Protein AF-0000000084723619 (afdb_homodimer)

Organism: Cystobacter fuscus (strain ATCC 25194 / DSM 2262 / NBRC 100088 / M29) (NCBI:txid1242864)

Foldseek 3Di:
DPPPPPPPPPPPPPPPVCPPPPPPPPPPPPPPDDDDDDPVVVVVLVCCQAPVAPVFKDWDDKFKALDQDCDDPRHLHRPGGADPVFEAAFRKIKTKTKIQDHAPHKDFQKWKWKDDPPDIDIDHTDIWHSPDRMTMDIDIDTRHDFDWMKMFMDRVPDTDDIDIGGYD/DPPPPPPPPPPPPPPPVCPPPPPPPPPPPPPPDDDDDDPVVVVVLVCCQAPVAPVFKDWDDKFKALDQDCDDPRHLHRPGGADPVFEAAFRKIKTKTKIQDHAPHKDFQKWKWKDDPPDIDIDHTDIWHSPDRMTMDIDIDTRHDFDWMKMFMDRVPDTNDIDIGGYD

Structure (mmCIF, N/CA/C/O backbone):
data_AF-0000000084723619-model_v1
#
loop_
_entity.id
_entity.type
_entity.pdbx_description
1 polymer Lipoprotein
#
loop_
_atom_site.group_PDB
_atom_site.id
_atom_site.type_symbol
_atom_site.label_atom_id
_atom_site.label_alt_id
_atom_site.label_comp_id
_atom_site.label_asym_id
_atom_site.label_entity_id
_atom_site.label_seq_id
_atom_site.pdbx_PDB_ins_code
_atom_site.Cartn_x
_atom_site.Cartn_y
_atom_site.Cartn_z
_atom_site.occupancy
_atom_site.B_iso_or_equiv
_atom_site.auth_seq_id
_atom_site.auth_comp_id
_atom_site.auth_asym_id
_atom_site.auth_atom_id
_atom_site.pdbx_PDB_model_num
ATOM 1 N N . MET A 1 1 ? 60.406 8.734 58.938 1 23.66 1 MET A N 1
ATOM 2 C CA . MET A 1 1 ? 60.188 7.992 57.719 1 23.66 1 MET A CA 1
ATOM 3 C C . MET A 1 1 ? 58.875 7.207 57.781 1 23.66 1 MET A C 1
ATOM 5 O O . MET A 1 1 ? 58.844 6.098 58.312 1 23.66 1 MET A O 1
ATOM 9 N N . ALA A 1 2 ? 57.906 7.938 58.219 1 31.73 2 ALA A N 1
ATOM 10 C CA . ALA A 1 2 ? 56.5 7.68 58.594 1 31.73 2 ALA A CA 1
ATOM 11 C C . ALA A 1 2 ? 55.781 6.91 57.469 1 31.73 2 ALA A C 1
ATOM 13 O O . ALA A 1 2 ? 55.75 7.348 56.312 1 31.73 2 ALA A O 1
ATOM 14 N N . GLY A 1 3 ? 55.969 5.551 57.594 1 24.73 3 GLY A N 1
ATOM 15 C CA . GLY A 1 3 ? 55.562 4.469 56.688 1 24.73 3 GLY A CA 1
ATOM 16 C C . GLY A 1 3 ? 54.094 4.508 56.344 1 24.73 3 GLY A C 1
ATOM 17 O O . GLY A 1 3 ? 53.219 4.539 57.219 1 24.73 3 GLY A O 1
ATOM 18 N N . THR A 1 4 ? 53.812 5.312 55.406 1 30.66 4 THR A N 1
ATOM 19 C CA . THR A 1 4 ? 52.5 5.555 54.844 1 30.66 4 THR A CA 1
ATOM 20 C C . THR A 1 4 ? 51.812 4.234 54.5 1 30.66 4 THR A C 1
ATOM 22 O O . THR A 1 4 ? 52.312 3.443 53.719 1 30.66 4 THR A O 1
ATOM 25 N N . LEU A 1 5 ? 51.406 3.637 55.594 1 27.59 5 LEU A N 1
ATOM 26 C CA . LEU A 1 5 ? 50.594 2.418 55.594 1 27.59 5 LEU A CA 1
ATOM 27 C C . LEU A 1 5 ? 49.5 2.477 54.531 1 27.59 5 LEU A C 1
ATOM 29 O O . LEU A 1 5 ? 48.656 3.375 54.531 1 27.59 5 LEU A O 1
ATOM 33 N N . LYS A 1 6 ? 49.938 2.012 53.312 1 28.09 6 LYS A N 1
ATOM 34 C CA . LYS A 1 6 ? 49.094 1.763 52.156 1 28.09 6 LYS A CA 1
ATOM 35 C C . LYS A 1 6 ? 47.875 0.906 52.531 1 28.09 6 LYS A C 1
ATOM 37 O O . LYS A 1 6 ? 48.031 -0.278 52.844 1 28.09 6 LYS A O 1
ATOM 42 N N . LYS A 1 7 ? 47.094 1.359 53.562 1 26.66 7 LYS A N 1
ATOM 43 C CA . LYS A 1 7 ? 45.844 0.646 53.844 1 26.66 7 LYS A CA 1
ATOM 44 C C . LYS A 1 7 ? 45.188 0.161 52.562 1 26.66 7 LYS A C 1
ATOM 46 O O . LYS A 1 7 ? 44.844 0.964 51.688 1 26.66 7 LYS A O 1
ATOM 51 N N . LEU A 1 8 ? 45.594 -1.01 52.156 1 24.73 8 LEU A N 1
ATOM 52 C CA . LEU A 1 8 ? 45 -1.796 51.094 1 24.73 8 LEU A CA 1
ATOM 53 C C . LEU A 1 8 ? 43.469 -1.913 51.312 1 24.73 8 LEU A C 1
ATOM 55 O O . LEU A 1 8 ? 43.031 -2.457 52.312 1 24.73 8 LEU A O 1
ATOM 59 N N . ALA A 1 9 ? 42.781 -0.832 51.125 1 26.91 9 ALA A N 1
ATOM 60 C CA . ALA A 1 9 ? 41.312 -0.858 51.188 1 26.91 9 ALA A CA 1
ATOM 61 C C . ALA A 1 9 ? 40.781 -2.078 50.438 1 26.91 9 ALA A C 1
ATOM 63 O O . ALA A 1 9 ? 41 -2.242 49.25 1 26.91 9 ALA A O 1
ATOM 64 N N . MET A 1 10 ? 40.938 -3.197 51.094 1 25.14 10 MET A N 1
ATOM 65 C CA . MET A 1 10 ? 40.25 -4.402 50.625 1 25.14 10 MET A CA 1
ATOM 66 C C . MET A 1 10 ? 38.812 -4.09 50.25 1 25.14 10 MET A C 1
ATOM 68 O O . MET A 1 10 ? 38.031 -3.615 51.062 1 25.14 10 MET A O 1
ATOM 72 N N . CYS A 1 11 ? 38.594 -3.42 49.125 1 31.03 11 CYS A N 1
ATOM 73 C CA . CYS A 1 11 ? 37.281 -3.24 48.5 1 31.03 11 CYS A CA 1
ATOM 74 C C . CYS A 1 11 ? 36.5 -4.547 48.5 1 31.03 11 CYS A C 1
ATOM 76 O O . CYS A 1 11 ? 36.906 -5.516 47.844 1 31.03 11 CYS A O 1
ATOM 78 N N . ALA A 1 12 ? 36.031 -4.973 49.625 1 25.45 12 ALA A N 1
ATOM 79 C CA . ALA A 1 12 ? 35.125 -6.109 49.688 1 25.45 12 ALA A CA 1
ATOM 80 C C . ALA A 1 12 ? 34.062 -6.016 48.562 1 25.45 12 ALA A C 1
ATOM 82 O O . ALA A 1 12 ? 33.25 -5.078 48.562 1 25.45 12 ALA A O 1
ATOM 83 N N . LEU A 1 13 ? 34.438 -6.301 47.344 1 26.59 13 LEU A N 1
ATOM 84 C CA . LEU A 1 13 ? 33.438 -6.57 46.281 1 26.59 13 LEU A CA 1
ATOM 85 C C . LEU A 1 13 ? 32.406 -7.586 46.75 1 26.59 13 LEU A C 1
ATOM 87 O O . LEU A 1 13 ? 32.75 -8.742 47.031 1 26.59 13 LEU A O 1
ATOM 91 N N . MET A 1 14 ? 31.594 -7.324 47.812 1 31 14 MET A N 1
ATOM 92 C CA . MET A 1 14 ? 30.484 -8.227 48.062 1 31 14 MET A CA 1
ATOM 93 C C . MET A 1 14 ? 29.859 -8.719 46.75 1 31 14 MET A C 1
ATOM 95 O O . MET A 1 14 ? 29.469 -7.922 45.906 1 31 14 MET A O 1
ATOM 99 N N . ALA A 1 15 ? 30.125 -9.852 46.219 1 29.16 15 ALA A N 1
ATOM 100 C CA . ALA A 1 15 ? 29.578 -10.75 45.219 1 29.16 15 ALA A CA 1
ATOM 101 C C . ALA A 1 15 ? 28.094 -11.008 45.469 1 29.16 15 ALA A C 1
ATOM 103 O O . ALA A 1 15 ? 27.734 -11.797 46.344 1 29.16 15 ALA A O 1
ATOM 104 N N . TRP A 1 16 ? 27.188 -10.156 45.812 1 29.7 16 TRP A N 1
ATOM 105 C CA . TRP A 1 16 ? 25.781 -10.516 45.906 1 29.7 16 TRP A CA 1
ATOM 106 C C . TRP A 1 16 ? 25.359 -11.375 44.719 1 29.7 16 TRP A C 1
ATOM 108 O O . TRP A 1 16 ? 25.641 -11.023 43.562 1 29.7 16 TRP A O 1
ATOM 118 N N . GLY A 1 17 ? 25.234 -12.727 44.781 1 31.77 17 GLY A N 1
ATOM 119 C CA . GLY A 1 17 ? 24.844 -13.812 43.906 1 31.77 17 GLY A CA 1
ATOM 120 C C . GLY A 1 17 ? 23.531 -13.555 43.188 1 31.77 17 GLY A C 1
ATOM 121 O O . GLY A 1 17 ? 22.453 -13.758 43.75 1 31.77 17 GLY A O 1
ATOM 122 N N . GLY A 1 18 ? 23 -12.531 42.625 1 30.06 18 GLY A N 1
ATOM 123 C CA . GLY A 1 18 ? 21.781 -11.898 42.156 1 30.06 18 GLY A CA 1
ATOM 124 C C . GLY A 1 18 ? 21.062 -12.727 41.094 1 30.06 18 GLY A C 1
ATOM 125 O O . GLY A 1 18 ? 21.547 -12.891 39.969 1 30.06 18 GLY A O 1
ATOM 126 N N . GLY A 1 19 ? 20.438 -13.922 41.375 1 30.98 19 GLY A N 1
ATOM 127 C CA . GLY A 1 19 ? 19.453 -14.703 40.656 1 30.98 19 GLY A CA 1
ATOM 128 C C . GLY A 1 19 ? 18.375 -13.852 40.031 1 30.98 19 GLY A C 1
ATOM 129 O O . GLY A 1 19 ? 17.391 -13.477 40.688 1 30.98 19 GLY A O 1
ATOM 130 N N . ALA A 1 20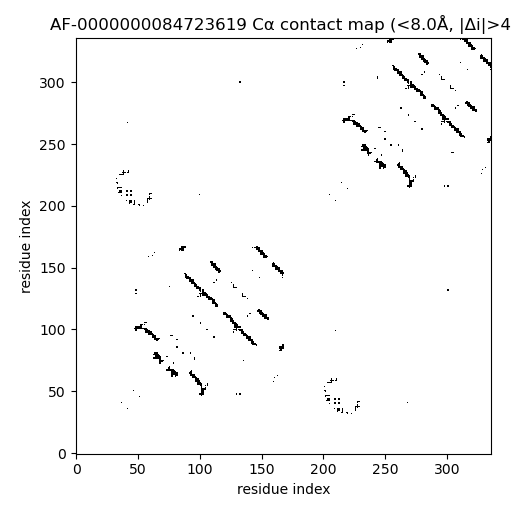 ? 18.562 -12.875 39.375 1 29.47 20 ALA A N 1
ATOM 131 C CA . ALA A 1 20 ? 17.688 -11.945 38.656 1 29.47 20 ALA A CA 1
ATOM 132 C C . ALA A 1 20 ? 16.547 -12.688 37.969 1 29.47 20 ALA A C 1
ATOM 134 O O . ALA A 1 20 ? 16.766 -13.641 37.219 1 29.47 20 ALA A O 1
ATOM 135 N N . MET A 1 21 ? 15.492 -12.82 38.688 1 28.02 21 MET A N 1
ATOM 136 C CA . MET A 1 21 ? 14.203 -13.305 38.219 1 28.02 21 MET A CA 1
ATOM 137 C C . MET A 1 21 ? 13.953 -12.898 36.781 1 28.02 21 MET A C 1
ATOM 139 O O . MET A 1 21 ? 14.219 -11.75 36.406 1 28.02 21 MET A O 1
ATOM 143 N N . ALA A 1 22 ? 14.148 -13.781 35.875 1 31.98 22 ALA A N 1
ATOM 144 C CA . ALA A 1 22 ? 13.57 -13.766 34.531 1 31.98 22 ALA A CA 1
ATOM 145 C C . ALA A 1 22 ? 12.242 -13.016 34.531 1 31.98 22 ALA A C 1
ATOM 147 O O . ALA A 1 22 ? 11.219 -13.539 34.969 1 31.98 22 ALA A O 1
ATOM 148 N N . GLN A 1 23 ? 12.141 -11.898 35.156 1 31.67 23 GLN A N 1
ATOM 149 C CA . GLN A 1 23 ? 10.844 -11.234 35.062 1 31.67 23 GLN A CA 1
ATOM 150 C C . GLN A 1 23 ? 10.219 -11.438 33.688 1 31.67 23 GLN A C 1
ATOM 152 O O . GLN A 1 23 ? 10.875 -11.227 32.656 1 31.67 23 GLN A O 1
ATOM 157 N N . ASP A 1 24 ? 9.312 -12.328 33.656 1 31.41 24 ASP A N 1
ATOM 158 C CA . ASP A 1 24 ? 8.367 -12.531 32.562 1 31.41 24 ASP A CA 1
ATOM 159 C C . ASP A 1 24 ? 7.957 -11.203 31.938 1 31.41 24 ASP A C 1
ATOM 161 O O . ASP A 1 24 ? 7.191 -10.438 32.531 1 31.41 24 ASP A O 1
ATOM 165 N N . ALA A 1 25 ? 8.898 -10.422 31.578 1 34.88 25 ALA A N 1
ATOM 166 C CA . ALA A 1 25 ? 8.438 -9.266 30.797 1 34.88 25 ALA A CA 1
ATOM 167 C C . ALA A 1 25 ? 7.09 -9.555 30.141 1 34.88 25 ALA A C 1
ATOM 169 O O . ALA A 1 25 ? 6.918 -10.586 29.5 1 34.88 25 ALA A O 1
ATOM 170 N N . ALA A 1 26 ? 6.008 -9.234 30.781 1 35.44 26 ALA A N 1
ATOM 171 C CA . ALA A 1 26 ? 4.672 -9.367 30.203 1 35.44 26 ALA A CA 1
ATOM 172 C C . ALA A 1 26 ? 4.703 -9.18 28.688 1 35.44 26 ALA A C 1
ATOM 174 O O . ALA A 1 26 ? 5.359 -8.266 28.188 1 35.44 26 ALA A O 1
ATOM 175 N N . PRO A 1 27 ? 4.613 -10.195 27.906 1 38.62 27 PRO A N 1
ATOM 176 C CA . PRO A 1 27 ? 4.59 -9.984 26.453 1 38.62 27 PRO A CA 1
ATOM 177 C C . PRO A 1 27 ? 3.896 -8.68 26.062 1 38.62 27 PRO A C 1
ATOM 179 O O . PRO A 1 27 ? 2.977 -8.234 26.75 1 38.62 27 PRO A O 1
ATOM 182 N N . ALA A 1 28 ? 4.621 -7.625 25.625 1 42.09 28 ALA A N 1
ATOM 183 C CA . ALA A 1 28 ? 3.955 -6.418 25.141 1 42.09 28 ALA A CA 1
ATOM 184 C C . ALA A 1 28 ? 2.504 -6.707 24.766 1 42.09 28 ALA A C 1
ATOM 186 O O . ALA A 1 28 ? 2.174 -7.816 24.344 1 42.09 28 ALA A O 1
ATOM 187 N N . PRO A 1 29 ? 1.507 -6.129 25.5 1 45.34 29 PRO A N 1
ATOM 188 C CA . PRO A 1 29 ? 0.106 -6.395 25.172 1 45.34 29 PRO A CA 1
ATOM 189 C C . PRO A 1 29 ? -0.101 -6.711 23.688 1 45.34 29 PRO A C 1
ATOM 191 O O . PRO A 1 29 ? 0.558 -6.121 22.828 1 45.34 29 PRO A O 1
ATOM 194 N N . ALA A 1 30 ? -0.427 -7.875 23.406 1 48.94 30 ALA A N 1
ATOM 195 C CA . ALA A 1 30 ? -0.69 -8.391 22.062 1 48.94 30 ALA A CA 1
ATOM 196 C C . ALA A 1 30 ? -1.48 -7.379 21.234 1 48.94 30 ALA A C 1
ATOM 198 O O . ALA A 1 30 ? -2.547 -6.922 21.656 1 48.94 30 ALA A O 1
ATOM 199 N N . ALA A 1 31 ? -0.777 -6.32 20.469 1 61.16 31 ALA A N 1
ATOM 200 C CA . ALA A 1 31 ? -1.452 -5.34 19.625 1 61.16 31 ALA A CA 1
ATOM 201 C C . ALA A 1 31 ? -2.713 -5.926 19 1 61.16 31 ALA A C 1
ATOM 203 O O . ALA A 1 31 ? -2.783 -7.129 18.734 1 61.16 31 ALA A O 1
ATOM 204 N N . GLU A 1 32 ? -3.92 -5.297 19.25 1 77.81 32 GLU A N 1
ATOM 205 C CA . GLU A 1 32 ? -5.188 -5.695 18.641 1 77.81 32 GLU A CA 1
ATOM 206 C C . GLU A 1 32 ? -5 -6.094 17.188 1 77.81 32 GLU A C 1
ATOM 208 O O . GLU A 1 32 ? -4.242 -5.453 16.453 1 77.81 32 GLU A O 1
ATOM 213 N N . PRO A 1 33 ? -5.562 -7.266 16.891 1 89.5 33 PRO A N 1
ATOM 214 C CA . PRO A 1 33 ? -5.41 -7.699 15.5 1 89.5 33 PRO A CA 1
ATOM 215 C C . PRO A 1 33 ? -5.859 -6.637 14.492 1 89.5 33 PRO A C 1
ATOM 217 O O . PRO A 1 33 ? -6.828 -5.918 14.742 1 89.5 33 PRO A O 1
ATOM 220 N N . VAL A 1 34 ? -5.059 -6.383 13.531 1 94.75 34 VAL A N 1
ATOM 221 C CA . VAL A 1 34 ? -5.34 -5.453 12.445 1 94.75 34 VAL A CA 1
ATOM 222 C C . VAL A 1 34 ? -6.184 -6.145 11.375 1 94.75 34 VAL A C 1
ATOM 224 O O . VAL A 1 34 ? -5.879 -7.266 10.961 1 94.75 34 VAL A O 1
ATOM 227 N N . LYS A 1 35 ? -7.27 -5.52 11.047 1 95.06 35 LYS A N 1
ATOM 228 C CA . LYS A 1 35 ? -8.102 -6.094 9.992 1 95.06 35 LYS A CA 1
ATOM 229 C C . LYS A 1 35 ? -7.332 -6.18 8.672 1 95.06 35 LYS A C 1
ATOM 231 O O . LYS A 1 35 ? -6.766 -5.188 8.211 1 95.06 35 LYS A O 1
ATOM 236 N N . ALA A 1 36 ? -7.387 -7.344 8.086 1 96.31 36 ALA A N 1
ATOM 237 C CA . ALA A 1 36 ? -6.688 -7.52 6.816 1 96.31 36 ALA A CA 1
ATOM 238 C C . ALA A 1 36 ? -7.434 -6.824 5.68 1 96.31 36 ALA A C 1
ATOM 240 O O . ALA A 1 36 ? -8.656 -6.957 5.559 1 96.31 36 ALA A O 1
ATOM 241 N N . PRO A 1 37 ? -6.758 -6.113 4.863 1 97.56 37 PRO A N 1
ATOM 242 C CA . PRO A 1 37 ? -7.406 -5.551 3.676 1 97.56 37 PRO A CA 1
ATOM 243 C C . PRO A 1 37 ? -7.82 -6.617 2.664 1 97.56 37 PRO A C 1
ATOM 245 O O . PRO A 1 37 ? -7.312 -7.742 2.709 1 97.56 37 PRO A O 1
ATOM 248 N N . SER A 1 38 ? -8.766 -6.266 1.87 1 97.31 38 SER A N 1
ATOM 249 C CA . SER A 1 38 ? -9.094 -7.176 0.779 1 97.31 38 SER A CA 1
ATOM 250 C C . SER A 1 38 ? -7.984 -7.215 -0.264 1 97.31 38 SER A C 1
ATOM 252 O O . SER A 1 38 ? -7.246 -6.242 -0.432 1 97.31 38 SER A O 1
ATOM 254 N N . ALA A 1 39 ? -7.906 -8.297 -0.941 1 97.56 39 ALA A N 1
ATOM 255 C CA . ALA A 1 39 ? -6.938 -8.43 -2.025 1 97.56 39 ALA A CA 1
ATOM 256 C C . ALA A 1 39 ? -7.125 -7.328 -3.064 1 97.56 39 ALA A C 1
ATOM 258 O O . ALA A 1 39 ? -6.148 -6.762 -3.562 1 97.56 39 ALA A O 1
ATOM 259 N N . ASP A 1 40 ? -8.352 -6.992 -3.324 1 97.25 40 ASP A N 1
ATOM 260 C CA . ASP A 1 40 ? -8.664 -5.973 -4.32 1 97.25 40 ASP A CA 1
ATOM 261 C C . ASP A 1 40 ? -8.172 -4.598 -3.867 1 97.25 40 ASP A C 1
ATOM 263 O O . ASP A 1 40 ? -7.625 -3.834 -4.664 1 97.25 40 ASP A O 1
ATOM 267 N N . ALA A 1 41 ? -8.352 -4.27 -2.629 1 97.56 41 ALA A N 1
ATOM 268 C CA . ALA A 1 41 ? -7.914 -2.98 -2.098 1 97.56 41 ALA A CA 1
ATOM 269 C C . ALA A 1 41 ? -6.398 -2.832 -2.199 1 97.56 41 ALA A C 1
ATOM 271 O O . ALA A 1 41 ? -5.895 -1.772 -2.582 1 97.56 41 ALA A O 1
ATOM 272 N N . VAL A 1 42 ? -5.746 -3.912 -1.879 1 98.12 42 VAL A N 1
ATOM 273 C CA . VAL A 1 42 ? -4.293 -3.889 -1.962 1 98.12 42 VAL A CA 1
ATOM 274 C C . VAL A 1 42 ? -3.859 -3.734 -3.418 1 98.12 42 VAL A C 1
ATOM 276 O O . VAL A 1 42 ? -3.008 -2.9 -3.734 1 98.12 42 VAL A O 1
ATOM 279 N N . ARG A 1 43 ? -4.48 -4.473 -4.262 1 97.25 43 ARG A N 1
ATOM 280 C CA . ARG A 1 43 ? -4.145 -4.43 -5.68 1 97.25 43 ARG A CA 1
ATOM 281 C C . ARG A 1 43 ? -4.375 -3.039 -6.258 1 97.25 43 ARG A C 1
ATOM 283 O O . ARG A 1 43 ? -3.539 -2.521 -7 1 97.25 43 ARG A O 1
ATOM 290 N N . ASP A 1 44 ? -5.445 -2.461 -5.895 1 97 44 ASP A N 1
ATOM 291 C CA . ASP A 1 44 ? -5.762 -1.127 -6.395 1 97 44 ASP A CA 1
ATOM 292 C C . ASP A 1 44 ? -4.754 -0.098 -5.887 1 97 44 ASP A C 1
ATOM 294 O O . ASP A 1 44 ? -4.367 0.816 -6.617 1 97 44 ASP A O 1
ATOM 298 N N . THR A 1 45 ? -4.395 -0.249 -4.676 1 97.75 45 THR A N 1
ATOM 299 C CA . THR A 1 45 ? -3.391 0.635 -4.09 1 97.75 45 THR A CA 1
ATOM 300 C C . THR A 1 45 ? -2.062 0.505 -4.828 1 97.75 45 THR A C 1
ATOM 302 O O . THR A 1 45 ? -1.459 1.509 -5.215 1 97.75 45 THR A O 1
ATOM 305 N N . TRP A 1 46 ? -1.696 -0.751 -5.051 1 96.75 46 TRP A N 1
ATOM 306 C CA . TRP A 1 46 ? -0.451 -0.997 -5.77 1 96.75 46 TRP A CA 1
ATOM 307 C C . TRP A 1 46 ? -0.529 -0.457 -7.195 1 96.75 46 TRP A C 1
ATOM 309 O O . TRP A 1 46 ? 0.4 0.203 -7.668 1 96.75 46 TRP A O 1
ATOM 319 N N . ASN A 1 47 ? -1.624 -0.76 -7.844 1 96.19 47 ASN A N 1
ATOM 320 C CA . ASN A 1 47 ? -1.801 -0.303 -9.219 1 96.19 47 ASN A CA 1
ATOM 321 C C . ASN A 1 47 ? -1.697 1.216 -9.32 1 96.19 47 ASN A C 1
ATOM 323 O O . ASN A 1 47 ? -1.063 1.737 -10.242 1 96.19 47 ASN A O 1
ATOM 327 N N . TYR A 1 48 ? -2.311 1.87 -8.445 1 97.5 48 TYR A N 1
ATOM 328 C CA . TYR A 1 48 ? -2.242 3.326 -8.5 1 97.5 48 TYR A CA 1
ATOM 329 C C . TYR A 1 48 ? -0.815 3.814 -8.281 1 97.5 48 TYR A C 1
ATOM 331 O O . TYR A 1 48 ? -0.357 4.738 -8.953 1 97.5 48 TYR A O 1
ATOM 339 N N . PHE A 1 49 ? -0.108 3.227 -7.336 1 96.56 49 PHE A N 1
ATOM 340 C CA . PHE A 1 49 ? 1.265 3.631 -7.055 1 96.56 49 PHE A CA 1
ATOM 341 C C . PHE A 1 49 ? 2.15 3.424 -8.273 1 96.56 49 PHE A C 1
ATOM 343 O O . PHE A 1 49 ? 2.939 4.301 -8.633 1 96.56 49 PHE A O 1
ATOM 350 N N . TYR A 1 50 ? 1.969 2.33 -8.906 1 93.69 50 TYR A N 1
ATOM 351 C CA . TYR A 1 50 ? 2.928 1.943 -9.93 1 93.69 50 TYR A CA 1
ATOM 352 C C . TYR A 1 50 ? 2.508 2.477 -11.297 1 93.69 50 TYR A C 1
ATOM 354 O O . TYR A 1 50 ? 3.348 2.686 -12.172 1 93.69 50 TYR A O 1
ATOM 362 N N . LYS A 1 51 ? 1.249 2.758 -11.5 1 94.5 51 LYS A N 1
ATOM 363 C CA . LYS A 1 51 ? 0.802 2.959 -12.875 1 94.5 51 LYS A CA 1
ATOM 364 C C . LYS A 1 51 ? 0.105 4.309 -13.039 1 94.5 51 LYS A C 1
ATOM 366 O O . LYS A 1 51 ? -0.256 4.695 -14.148 1 94.5 51 LYS A O 1
ATOM 371 N N . ALA A 1 52 ? -0.092 5.062 -12.039 1 97.12 52 ALA A N 1
ATOM 372 C CA . ALA A 1 52 ? -0.94 6.25 -12.133 1 97.12 52 ALA A CA 1
ATOM 373 C C . ALA A 1 52 ? -0.098 7.52 -12.203 1 97.12 52 ALA A C 1
ATOM 375 O O . ALA A 1 52 ? -0.496 8.562 -11.68 1 97.12 52 ALA A O 1
ATOM 376 N N . GLN A 1 53 ? 1.084 7.414 -12.75 1 95.06 53 GLN A N 1
ATOM 377 C CA . GLN A 1 53 ? 1.923 8.594 -12.898 1 95.06 53 GLN A CA 1
ATOM 378 C C . GLN A 1 53 ? 1.16 9.727 -13.578 1 95.06 53 GLN A C 1
ATOM 380 O O . GLN A 1 53 ? 0.483 9.508 -14.586 1 95.06 53 GLN A O 1
ATOM 385 N N . GLY A 1 54 ? 1.281 10.859 -12.984 1 94.69 54 GLY A N 1
ATOM 386 C CA . GLY A 1 54 ? 0.667 12.031 -13.578 1 94.69 54 GLY A CA 1
ATOM 387 C C . GLY A 1 54 ? -0.758 12.266 -13.109 1 94.69 54 GLY A C 1
ATOM 388 O O . GLY A 1 54 ? -1.355 13.297 -13.414 1 94.69 54 GLY A O 1
ATOM 389 N N . GLN A 1 55 ? -1.34 11.352 -12.32 1 95.88 55 GLN A N 1
ATOM 390 C CA . GLN A 1 55 ? -2.748 11.461 -11.953 1 95.88 55 GLN A CA 1
ATOM 391 C C . GLN A 1 55 ? -2.918 12.164 -10.609 1 95.88 55 GLN A C 1
ATOM 393 O O . GLN A 1 55 ? -4.039 12.461 -10.195 1 95.88 55 GLN A O 1
ATOM 398 N N . GLY A 1 56 ? -1.811 12.398 -9.906 1 95.75 56 GLY A N 1
ATOM 399 C CA . GLY A 1 56 ? -1.876 13.195 -8.695 1 95.75 56 GLY A CA 1
ATOM 400 C C . GLY A 1 56 ? -1.903 12.359 -7.43 1 95.75 56 GLY A C 1
ATOM 401 O O . GLY A 1 56 ? -2.021 11.133 -7.492 1 95.75 56 GLY A O 1
ATOM 402 N N . PRO A 1 57 ? -1.84 13.008 -6.316 1 97.56 57 PRO A N 1
ATOM 403 C CA . PRO A 1 57 ? -1.782 12.305 -5.031 1 97.56 57 PRO A CA 1
ATOM 404 C C . PRO A 1 57 ? -3.166 11.977 -4.477 1 97.56 57 PRO A C 1
ATOM 406 O O . PRO A 1 57 ? -4.156 12.602 -4.867 1 97.56 57 PRO A O 1
ATOM 409 N N . VAL A 1 58 ? -3.191 10.961 -3.717 1 97.94 58 VAL A N 1
ATOM 410 C CA . VAL A 1 58 ? -4.359 10.656 -2.895 1 97.94 58 VAL A CA 1
ATOM 411 C C . VAL A 1 58 ? -4.078 11.039 -1.441 1 97.94 58 VAL A C 1
ATOM 413 O O . VAL A 1 58 ? -3.152 10.508 -0.823 1 97.94 58 VAL A O 1
ATOM 416 N N . LEU A 1 59 ? -4.84 12.008 -0.886 1 98.56 59 LEU A N 1
ATOM 417 C CA . LEU A 1 59 ? -4.738 12.289 0.542 1 98.56 59 LEU A CA 1
ATOM 418 C C . LEU A 1 59 ? -5.32 11.141 1.364 1 98.56 59 LEU A C 1
ATOM 420 O O . LEU A 1 59 ? -6.531 10.906 1.344 1 98.56 59 LEU A O 1
ATOM 424 N N . VAL A 1 60 ? -4.504 10.508 2.08 1 98.5 60 VAL A N 1
ATOM 425 C CA . VAL A 1 60 ? -4.914 9.297 2.781 1 98.5 60 VAL A CA 1
ATOM 426 C C . VAL A 1 60 ? -5.352 9.648 4.203 1 98.5 60 VAL A C 1
ATOM 428 O O . VAL A 1 60 ? -6.348 9.117 4.703 1 98.5 60 VAL A O 1
ATOM 431 N N . GLU A 1 61 ? -4.562 10.492 4.805 1 97.94 61 GLU A N 1
ATOM 432 C CA . GLU A 1 61 ? -4.848 10.93 6.172 1 97.94 61 GLU A CA 1
ATOM 433 C C . GLU A 1 61 ? -4.395 12.367 6.398 1 97.94 61 GLU A C 1
ATOM 435 O O . GLU A 1 61 ? -3.41 12.812 5.805 1 97.94 61 GLU A O 1
ATOM 440 N N . ALA A 1 62 ? -5.141 13.047 7.172 1 98.38 62 ALA A N 1
ATOM 441 C CA . ALA A 1 62 ? -4.77 14.391 7.602 1 98.38 62 ALA A CA 1
ATOM 442 C C . ALA A 1 62 ? -5.172 14.633 9.055 1 98.38 62 ALA A C 1
ATOM 444 O O . ALA A 1 62 ? -6.246 14.211 9.484 1 98.38 62 ALA A O 1
ATOM 445 N N . LYS A 1 63 ? -4.277 15.242 9.766 1 98.12 63 LYS A N 1
ATOM 446 C CA . LYS A 1 63 ? -4.512 15.578 11.172 1 98.12 63 LYS A CA 1
ATOM 447 C C . LYS A 1 63 ? -4.012 16.984 11.492 1 98.12 63 LYS A C 1
ATOM 449 O O . LYS A 1 63 ? -3.092 17.484 10.836 1 98.12 63 LYS A O 1
ATOM 454 N N . LEU A 1 64 ? -4.645 17.578 12.406 1 98.19 64 LEU A N 1
ATOM 455 C CA . LEU A 1 64 ? -4.109 18.797 13.023 1 98.19 64 LEU A CA 1
ATOM 456 C C . LEU A 1 64 ? -3.381 18.469 14.32 1 98.19 64 LEU A C 1
ATOM 458 O O . LEU A 1 64 ? -3.99 17.953 15.266 1 98.19 64 LEU A O 1
ATOM 462 N N . CYS A 1 65 ? -2.076 18.781 14.305 1 98.19 65 CYS A N 1
ATOM 463 C CA . CYS A 1 65 ? -1.242 18.312 15.414 1 98.19 65 CYS A CA 1
ATOM 464 C C . CYS A 1 65 ? -0.58 19.5 16.125 1 98.19 65 CYS A C 1
ATOM 466 O O . CYS A 1 65 ? -0.262 20.5 15.5 1 98.19 65 CYS A O 1
ATOM 468 N N . THR A 1 66 ? -0.395 19.312 17.406 1 96.56 66 THR A N 1
ATOM 469 C CA . THR A 1 66 ? 0.436 20.281 18.125 1 96.56 66 THR A CA 1
ATOM 470 C C . THR A 1 66 ? 1.871 19.766 18.234 1 96.56 66 THR A C 1
ATOM 472 O O . THR A 1 66 ? 2.785 20.531 18.531 1 96.56 66 THR A O 1
ATOM 475 N N . GLU A 1 67 ? 1.975 18.484 17.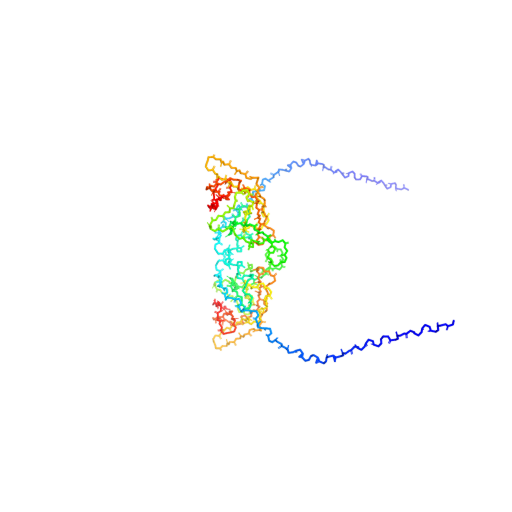953 1 96.25 67 GLU A N 1
ATOM 476 C CA . GLU A 1 67 ? 3.314 17.906 18.016 1 96.25 67 GLU A CA 1
ATOM 477 C C . GLU A 1 67 ? 3.502 16.844 16.953 1 96.25 67 GLU A C 1
ATOM 479 O O . GLU A 1 67 ? 2.605 16.016 16.719 1 96.25 67 GLU A O 1
ATOM 484 N N . VAL A 1 68 ? 4.688 16.875 16.25 1 96.5 68 VAL A N 1
ATOM 485 C CA . VAL A 1 68 ? 5.141 15.852 15.305 1 96.5 68 VAL A CA 1
ATOM 486 C C . VAL A 1 68 ? 6.449 15.242 15.797 1 96.5 68 VAL A C 1
ATOM 488 O O . VAL A 1 68 ? 7.371 15.961 16.188 1 96.5 68 VAL A O 1
ATOM 491 N N . GLY A 1 69 ? 6.418 13.938 15.758 1 96.62 69 GLY A N 1
ATOM 492 C CA . GLY A 1 69 ? 7.59 13.25 16.266 1 96.62 69 GLY A CA 1
ATOM 493 C C . GLY A 1 69 ? 8.859 13.57 15.5 1 96.62 69 GLY A C 1
ATOM 494 O O . GLY A 1 69 ? 8.828 13.68 14.273 1 96.62 69 GLY A O 1
ATOM 495 N N . LYS A 1 70 ? 9.953 13.688 16.25 1 94.12 70 LYS A N 1
ATOM 496 C CA . LYS A 1 70 ? 11.203 14.086 15.617 1 94.12 70 LYS A CA 1
ATOM 497 C C . LYS A 1 70 ? 12.188 12.914 15.555 1 94.12 70 LYS A C 1
ATOM 499 O O . LYS A 1 70 ? 13.172 12.961 14.812 1 94.12 70 LYS A O 1
ATOM 504 N N . GLU A 1 71 ? 11.938 11.977 16.391 1 92.5 71 GLU A N 1
ATOM 505 C CA . GLU A 1 71 ? 12.844 10.836 16.469 1 92.5 71 GLU A CA 1
ATOM 506 C C . GLU A 1 71 ? 12.109 9.57 16.891 1 92.5 71 GLU A C 1
ATOM 508 O O . GLU A 1 71 ? 10.953 9.633 17.312 1 92.5 71 GLU A O 1
ATOM 513 N N . GLY A 1 72 ? 12.805 8.445 16.625 1 89.69 72 GLY A N 1
ATOM 514 C CA . GLY A 1 72 ? 12.273 7.18 17.125 1 89.69 72 GLY A CA 1
ATOM 515 C C . GLY A 1 72 ? 11.141 6.641 16.266 1 89.69 72 GLY A C 1
ATOM 516 O O . GLY A 1 72 ? 11.023 6.988 15.094 1 89.69 72 GLY A O 1
ATOM 517 N N . PRO A 1 73 ? 10.281 5.754 16.812 1 87.25 73 PRO A N 1
ATOM 518 C CA . PRO A 1 73 ? 9.203 5.082 16.078 1 87.25 73 PRO A CA 1
ATOM 519 C C . PRO A 1 73 ? 8.094 6.043 15.648 1 87.25 73 PRO A C 1
ATOM 521 O O . PRO A 1 73 ? 7.328 5.734 14.734 1 87.25 73 PRO A O 1
ATOM 524 N N . SER A 1 74 ? 8.016 7.141 16.297 1 92.12 74 SER A N 1
ATOM 525 C CA . SER A 1 74 ? 6.953 8.094 15.984 1 92.12 74 SER A CA 1
ATOM 526 C C . SER A 1 74 ? 7.457 9.219 15.094 1 92.12 74 SER A C 1
ATOM 528 O O . SER A 1 74 ? 6.762 10.211 14.891 1 92.12 74 SER A O 1
ATOM 530 N N . LYS A 1 75 ? 8.641 9.016 14.562 1 95 75 LYS A N 1
ATOM 531 C CA . LYS A 1 75 ? 9.219 10.062 13.727 1 95 75 LYS A CA 1
ATOM 532 C C . LYS A 1 75 ? 8.289 10.414 12.57 1 95 75 LYS A C 1
ATOM 534 O O . LYS A 1 75 ? 7.758 9.531 11.898 1 95 75 LYS A O 1
ATOM 539 N N . PHE A 1 76 ? 8.016 11.656 12.43 1 95.5 76 PHE A N 1
ATOM 540 C CA . PHE A 1 76 ? 7.25 12.258 11.336 1 95.5 76 PHE A CA 1
ATOM 541 C C . PHE A 1 76 ? 5.766 11.945 11.484 1 95.5 76 PHE A C 1
ATOM 543 O O . PHE A 1 76 ? 4.988 12.172 10.555 1 95.5 76 PHE A O 1
ATOM 550 N N . GLU A 1 77 ? 5.406 11.383 12.664 1 96.62 77 GLU A N 1
ATOM 551 C CA . GLU A 1 77 ? 3.994 11.125 12.922 1 96.62 77 GLU A CA 1
ATOM 552 C C . GLU A 1 77 ? 3.379 12.219 13.789 1 96.62 77 GLU A C 1
ATOM 554 O O . GLU A 1 77 ? 4.078 12.859 14.578 1 96.62 77 GLU A O 1
ATOM 559 N N . CYS A 1 78 ? 2.133 12.414 13.57 1 97.81 78 CYS A N 1
ATOM 560 C CA . CYS A 1 78 ? 1.39 13.25 14.508 1 97.81 78 CYS A CA 1
ATOM 561 C C . CYS A 1 78 ? 1.263 12.578 15.867 1 97.81 78 CYS A C 1
ATOM 563 O O . CYS A 1 78 ? 0.562 11.57 16 1 97.81 78 CYS A O 1
ATOM 565 N N . THR A 1 79 ? 1.871 13.156 16.891 1 96.69 79 THR A N 1
ATOM 566 C CA . THR A 1 79 ? 1.901 12.5 18.203 1 96.69 79 THR A CA 1
ATOM 567 C C . THR A 1 79 ? 0.87 13.109 19.141 1 96.69 79 THR A C 1
ATOM 569 O O . THR A 1 79 ? 0.39 12.445 20.062 1 96.69 79 THR A O 1
ATOM 572 N N . VAL A 1 80 ? 0.574 14.375 18.938 1 96.94 80 VAL A N 1
ATOM 573 C CA . VAL A 1 80 ? -0.464 15.031 19.719 1 96.94 80 VAL A CA 1
ATOM 574 C C . VAL A 1 80 ? -1.396 15.812 18.797 1 96.94 80 VAL A C 1
ATOM 576 O O . VAL A 1 80 ? -0.968 16.75 18.125 1 96.94 80 VAL A O 1
ATOM 579 N N . GLU A 1 81 ? -2.605 15.414 18.812 1 97.81 81 GLU A N 1
ATOM 580 C CA . GLU A 1 81 ? -3.598 16.094 17.969 1 97.81 81 GLU A CA 1
ATOM 581 C C . GLU A 1 81 ? -4.215 17.281 18.703 1 97.81 81 GLU A C 1
ATOM 583 O O . GLU A 1 81 ? -4.277 17.297 19.938 1 97.81 81 GLU A O 1
ATOM 588 N N . VAL A 1 82 ? -4.617 18.266 17.953 1 97.69 82 VAL A N 1
ATOM 589 C CA . VAL A 1 82 ? -5.371 19.391 18.516 1 97.69 82 VAL A CA 1
ATOM 590 C C . VAL A 1 82 ? -6.641 18.875 19.188 1 97.69 82 VAL A C 1
ATOM 592 O O . VAL A 1 82 ? -7.418 18.141 18.594 1 97.69 82 VAL A O 1
ATOM 595 N N . PRO A 1 83 ? -6.793 19.281 20.406 1 96.19 83 PRO A N 1
ATOM 596 C CA . PRO A 1 83 ? -7.988 18.812 21.109 1 96.19 83 PRO A CA 1
ATOM 597 C C . PRO A 1 83 ? -9.273 19.438 20.578 1 96.19 83 PRO A C 1
ATOM 599 O O . PRO A 1 83 ? -9.234 20.516 19.984 1 96.19 83 PRO A O 1
ATOM 602 N N . ALA A 1 84 ? -10.398 18.719 20.844 1 93.19 84 ALA A N 1
ATOM 603 C CA . ALA A 1 84 ? -11.703 19.188 20.375 1 93.19 84 ALA A CA 1
ATOM 604 C C . ALA A 1 84 ? -12.094 20.5 21.047 1 93.19 84 ALA A C 1
ATOM 606 O O . ALA A 1 84 ? -12.812 21.312 20.469 1 93.19 84 ALA A O 1
ATOM 607 N N . GLU A 1 85 ? -11.617 20.656 22.281 1 94.81 85 GLU A N 1
ATOM 608 C CA . GLU A 1 85 ? -11.961 21.844 23.047 1 94.81 85 GLU A CA 1
ATOM 609 C C . GLU A 1 85 ? -11.297 23.094 22.484 1 94.81 85 GLU A C 1
ATOM 611 O O . GLU A 1 85 ? -11.688 24.219 22.797 1 94.81 85 GLU A O 1
ATOM 616 N N . GLY A 1 86 ? -10.242 22.906 21.688 1 96.06 86 GLY A N 1
ATOM 617 C CA . GLY A 1 86 ? -9.57 24.031 21.062 1 96.06 86 GLY A CA 1
ATOM 618 C C . GLY A 1 86 ? -8.172 24.266 21.594 1 96.06 86 GLY A C 1
ATOM 619 O O . GLY A 1 86 ? -7.625 23.422 22.312 1 96.06 86 GLY A O 1
ATOM 620 N N . VAL A 1 87 ? -7.547 25.328 21.125 1 97.62 87 VAL A N 1
ATOM 621 C CA . VAL A 1 87 ? -6.195 25.703 21.516 1 97.62 87 VAL A CA 1
ATOM 622 C C . VAL A 1 87 ? -6.156 27.172 21.922 1 97.62 87 VAL A C 1
ATOM 624 O O . VAL A 1 87 ? -7.07 27.938 21.594 1 97.62 87 VAL A O 1
ATOM 627 N N . LYS A 1 88 ? -5.137 27.531 22.625 1 97.19 88 LYS A N 1
ATOM 628 C CA . LYS A 1 88 ? -4.961 28.938 23.016 1 97.19 88 LYS A CA 1
ATOM 629 C C . LYS A 1 88 ? -4.57 29.797 21.812 1 97.19 88 LYS A C 1
ATOM 631 O O . LYS A 1 88 ? -3.975 29.297 20.859 1 97.19 88 LYS A O 1
ATOM 636 N N . ALA A 1 89 ? -4.898 31.078 21.969 1 97 89 ALA A N 1
ATOM 637 C CA . ALA A 1 89 ? -4.488 32.031 20.922 1 97 89 ALA A CA 1
ATOM 638 C C . ALA A 1 89 ? -2.973 32.031 20.766 1 97 89 ALA A C 1
ATOM 640 O O . ALA A 1 89 ? -2.232 31.844 21.734 1 97 89 ALA A O 1
ATOM 641 N N . ASN A 1 90 ? -2.543 32.219 19.516 1 96.56 90 ASN A N 1
ATOM 642 C CA . ASN A 1 90 ? -1.143 32.312 19.109 1 96.56 90 ASN A CA 1
ATOM 643 C C . ASN A 1 90 ? -0.445 30.969 19.188 1 96.56 90 ASN A C 1
ATOM 645 O O . ASN A 1 90 ? 0.779 30.906 19.312 1 96.56 90 ASN A O 1
ATOM 649 N N . THR A 1 91 ? -1.244 29.891 19.125 1 96.62 91 THR A N 1
ATOM 650 C CA . THR A 1 91 ? -0.688 28.547 19.062 1 96.62 91 THR A CA 1
ATOM 651 C C . THR A 1 91 ? -0.324 28.188 17.609 1 96.62 91 THR A C 1
ATOM 653 O O . THR A 1 91 ? -1.078 28.484 16.688 1 96.62 91 THR A O 1
ATOM 656 N N . SER A 1 92 ? 0.839 27.641 17.453 1 96.69 92 SER A N 1
ATOM 657 C CA . SER A 1 92 ? 1.23 27.078 16.172 1 96.69 92 SER A CA 1
ATOM 658 C C . SER A 1 92 ? 0.841 25.609 16.078 1 96.69 92 SER A C 1
ATOM 660 O O . SER A 1 92 ? 1.228 24.797 16.922 1 96.69 92 SER A O 1
ATOM 662 N N . VAL A 1 93 ? 0.055 25.281 15.062 1 97.75 93 VAL A N 1
ATOM 663 C CA . VAL A 1 93 ? -0.333 23.891 14.844 1 97.75 93 VAL A CA 1
ATOM 664 C C . VAL A 1 93 ? 0.287 23.375 13.547 1 97.75 93 VAL A C 1
ATOM 666 O O . VAL A 1 93 ? 0.69 24.172 12.695 1 97.75 93 VAL A O 1
ATOM 669 N N . MET A 1 94 ? 0.457 22.109 13.477 1 97.69 94 MET A N 1
ATOM 670 C CA . MET A 1 94 ? 0.95 21.438 12.281 1 97.69 94 MET A CA 1
ATOM 671 C C . MET A 1 94 ? -0.183 20.734 11.547 1 97.69 94 MET A C 1
ATOM 673 O O . MET A 1 94 ? -0.868 19.891 12.125 1 97.69 94 MET A O 1
ATOM 677 N N . VAL A 1 95 ? -0.398 21.172 10.312 1 98.44 95 VAL A N 1
ATOM 678 C CA . VAL A 1 95 ? -1.309 20.422 9.445 1 98.44 95 VAL A CA 1
ATOM 679 C C . VAL A 1 95 ? -0.594 19.203 8.859 1 98.44 95 VAL A C 1
ATOM 681 O O . VAL A 1 95 ? 0.095 19.312 7.844 1 98.44 95 VAL A O 1
ATOM 684 N N . TRP A 1 96 ? -0.738 18.094 9.492 1 98.5 96 TRP A N 1
ATOM 685 C CA . TRP A 1 96 ? -0.071 16.844 9.133 1 98.5 96 TRP A CA 1
ATOM 686 C C . TRP A 1 96 ? -0.842 16.094 8.047 1 98.5 96 TRP A C 1
ATOM 688 O O . TRP A 1 96 ? -2.061 15.938 8.148 1 98.5 96 TRP A O 1
ATOM 698 N N . GLN A 1 97 ? -0.16 15.727 7 1 98.12 97 GLN A N 1
ATOM 699 C CA . GLN A 1 97 ? -0.773 15.094 5.84 1 98.12 97 GLN A CA 1
ATOM 700 C C . GLN A 1 97 ? 0.01 13.859 5.406 1 98.12 97 GLN A C 1
ATOM 702 O O . GLN A 1 97 ? 1.242 13.859 5.422 1 98.12 97 GLN A O 1
ATOM 707 N N . SER A 1 98 ? -0.675 12.82 5.004 1 98.12 98 SER A N 1
ATOM 708 C CA . SER A 1 98 ? -0.113 11.602 4.426 1 98.12 98 SER A CA 1
ATOM 709 C C . SER A 1 98 ? -0.742 11.289 3.074 1 98.12 98 SER A C 1
ATOM 711 O O . SER A 1 98 ? -1.968 11.281 2.941 1 98.12 98 SER A O 1
ATOM 713 N N . TYR A 1 99 ? 0.121 11.023 2.094 1 98.31 99 TYR A N 1
ATOM 714 C CA . TYR A 1 99 ? -0.345 10.867 0.72 1 98.31 99 TYR A CA 1
ATOM 715 C C . TYR A 1 99 ? 0.155 9.562 0.12 1 98.31 99 TYR A C 1
ATOM 717 O O . TYR A 1 99 ? 1.276 9.133 0.4 1 98.31 99 TYR A O 1
ATOM 725 N N . LEU A 1 100 ? -0.682 8.93 -0.665 1 98.44 100 LEU A N 1
ATOM 726 C CA . LEU A 1 100 ? -0.214 8.023 -1.707 1 98.44 100 LEU A CA 1
ATOM 727 C C . LEU A 1 100 ? 0.087 8.781 -2.994 1 98.44 100 LEU A C 1
ATOM 729 O O . LEU A 1 100 ? -0.81 9.383 -3.592 1 98.44 100 LEU A O 1
ATOM 733 N N . VAL A 1 101 ? 1.32 8.82 -3.367 1 98.12 101 VAL A N 1
ATOM 734 C CA . VAL A 1 101 ? 1.758 9.516 -4.574 1 98.12 101 VAL A CA 1
ATOM 735 C C . VAL A 1 101 ? 2.295 8.5 -5.586 1 98.12 101 VAL A C 1
ATOM 737 O O . VAL A 1 101 ? 3.162 7.688 -5.258 1 98.12 101 VAL A O 1
ATOM 740 N N . PRO A 1 102 ? 1.694 8.531 -6.762 1 97.38 102 PRO A N 1
ATOM 741 C CA . PRO A 1 102 ? 2.225 7.59 -7.754 1 97.38 102 PRO A CA 1
ATOM 742 C C . PRO A 1 102 ? 3.744 7.664 -7.883 1 97.38 102 PRO A C 1
ATOM 744 O O . PRO A 1 102 ? 4.32 8.75 -7.805 1 97.38 102 PRO A O 1
ATOM 747 N N . GLN A 1 103 ? 4.328 6.496 -8.109 1 95.38 103 GLN A N 1
ATOM 748 C CA . GLN A 1 103 ? 5.781 6.363 -8.164 1 95.38 103 GLN A CA 1
ATOM 749 C C . GLN A 1 103 ? 6.379 7.285 -9.227 1 95.38 103 GLN A C 1
ATOM 751 O O . GLN A 1 103 ? 5.93 7.293 -10.367 1 95.38 103 GLN A O 1
ATOM 756 N N . GLY A 1 104 ? 7.395 8.062 -8.766 1 94.62 104 GLY A N 1
ATOM 757 C CA . GLY A 1 104 ? 8.117 8.922 -9.695 1 94.62 104 GLY A CA 1
ATOM 758 C C . GLY A 1 104 ? 7.512 10.305 -9.82 1 94.62 104 GLY A C 1
ATOM 759 O O . GLY A 1 104 ? 8.125 11.211 -10.391 1 94.62 104 GLY A O 1
ATOM 760 N N . ASP A 1 105 ? 6.301 10.484 -9.32 1 96.88 105 ASP A N 1
ATOM 761 C CA . ASP A 1 105 ? 5.633 11.773 -9.422 1 96.88 105 ASP A CA 1
ATOM 762 C C . ASP A 1 105 ? 6.18 12.758 -8.383 1 96.88 105 ASP A C 1
ATOM 764 O O . ASP A 1 105 ? 6.691 12.344 -7.34 1 96.88 105 ASP A O 1
ATOM 768 N N . SER A 1 106 ? 6.066 14.023 -8.703 1 96.5 106 SER A N 1
ATOM 769 C CA . SER A 1 106 ? 6.258 15.156 -7.809 1 96.5 106 SER A CA 1
ATOM 770 C C . SER A 1 106 ? 5.055 16.094 -7.836 1 96.5 106 SER A C 1
ATOM 772 O O . SER A 1 106 ? 4.691 16.625 -8.891 1 96.5 106 SER A O 1
ATOM 774 N N . VAL A 1 107 ? 4.477 16.219 -6.75 1 95.88 107 VAL A N 1
ATOM 775 C CA . VAL A 1 107 ? 3.283 17.047 -6.637 1 95.88 107 VAL A CA 1
ATOM 776 C C . VAL A 1 107 ? 3.635 18.359 -5.941 1 95.88 107 VAL A C 1
ATOM 778 O O . VAL A 1 107 ? 4.184 18.359 -4.836 1 95.88 107 VAL A O 1
ATOM 781 N N . GLU A 1 108 ? 3.24 19.5 -6.559 1 94.5 108 GLU A N 1
ATOM 782 C CA . GLU A 1 108 ? 3.688 20.781 -6.035 1 94.5 108 GLU A CA 1
ATOM 783 C C . GLU A 1 108 ? 2.531 21.781 -5.953 1 94.5 108 GLU A C 1
ATOM 785 O O . GLU A 1 108 ? 2.748 22.984 -5.887 1 94.5 108 GLU A O 1
ATOM 790 N N . ASP A 1 109 ? 1.399 21.312 -6.012 1 94.94 109 ASP A N 1
ATOM 791 C CA . ASP A 1 109 ? 0.26 22.219 -6.043 1 94.94 109 ASP A CA 1
ATOM 792 C C . ASP A 1 109 ? -0.644 22.016 -4.828 1 94.94 109 ASP A C 1
ATOM 794 O O . ASP A 1 109 ? -1.854 22.234 -4.902 1 94.94 109 ASP A O 1
ATOM 798 N N . LEU A 1 110 ? -0.11 21.5 -3.828 1 97.12 110 LEU A N 1
ATOM 799 C CA . LEU A 1 110 ? -0.822 21.391 -2.561 1 97.12 110 LEU A CA 1
ATOM 800 C C . LEU A 1 110 ? -0.605 22.641 -1.702 1 97.12 110 LEU A C 1
ATOM 802 O O . LEU A 1 110 ? 0.498 23.188 -1.667 1 97.12 110 LEU A O 1
ATOM 806 N N . MET A 1 111 ? -1.603 23.047 -0.951 1 96.94 111 MET A N 1
ATOM 807 C CA . MET A 1 111 ? -1.449 24.203 -0.058 1 96.94 111 MET A CA 1
ATOM 808 C C . MET A 1 111 ? -2.387 24.078 1.139 1 96.94 111 MET A C 1
ATOM 810 O O . MET A 1 111 ? -3.32 23.281 1.128 1 96.94 111 MET A O 1
ATOM 814 N N . VAL A 1 112 ? -2.102 24.844 2.115 1 97.94 112 VAL A N 1
ATOM 815 C CA . VAL A 1 112 ? -2.947 24.953 3.299 1 97.94 112 VAL A CA 1
ATOM 816 C C . VAL A 1 112 ? -3.537 26.359 3.387 1 97.94 112 VAL A C 1
ATOM 818 O O . VAL A 1 112 ? -2.834 27.344 3.176 1 97.94 112 VAL A O 1
ATOM 821 N N . GLN A 1 113 ? -4.801 26.422 3.602 1 97.88 113 GLN A N 1
ATOM 822 C CA . GLN A 1 113 ? -5.512 27.688 3.762 1 97.88 113 GLN A CA 1
ATOM 823 C C . GLN A 1 113 ? -6.121 27.812 5.156 1 97.88 113 GLN A C 1
ATOM 825 O O . GLN A 1 113 ? -6.711 26.844 5.66 1 97.88 113 GLN A O 1
ATOM 830 N N . THR A 1 114 ? -5.926 28.953 5.754 1 97.75 114 THR A N 1
ATOM 831 C CA . THR A 1 114 ? -6.613 29.25 7.004 1 97.75 114 THR A CA 1
ATOM 832 C C . THR A 1 114 ? -7.625 30.375 6.812 1 97.75 114 THR A C 1
ATOM 834 O O . THR A 1 114 ? -7.387 31.297 6.039 1 97.75 114 THR A O 1
ATOM 837 N N . LYS A 1 115 ? -8.672 30.25 7.492 1 97.5 115 LYS A N 1
ATOM 838 C CA . LYS A 1 115 ? -9.727 31.266 7.426 1 97.5 115 LYS A CA 1
ATOM 839 C C . LYS A 1 115 ? -10.234 31.609 8.82 1 97.5 115 LYS A C 1
ATOM 841 O O . LYS A 1 115 ? -10.57 30.734 9.609 1 97.5 115 LYS A O 1
ATOM 846 N N . GLN A 1 116 ? -10.266 32.844 9.148 1 96.94 116 GLN A N 1
ATOM 847 C CA . GLN A 1 116 ? -10.898 33.406 10.336 1 96.94 116 GLN A CA 1
ATOM 848 C C . GLN A 1 116 ? -11.781 34.594 9.977 1 96.94 116 GLN A C 1
ATOM 850 O O . GLN A 1 116 ? -11.273 35.656 9.625 1 96.94 116 GLN A O 1
ATOM 855 N N . GLY A 1 117 ? -13.078 34.375 10.148 1 93.5 117 GLY A N 1
ATOM 856 C CA . GLY A 1 117 ? -13.961 35.406 9.633 1 93.5 117 GLY A CA 1
ATOM 857 C C . GLY A 1 117 ? -13.789 35.656 8.148 1 93.5 117 GLY A C 1
ATOM 858 O O . GLY A 1 117 ? -13.898 34.75 7.34 1 93.5 117 GLY A O 1
ATOM 859 N N . ASN A 1 118 ? -13.391 36.906 7.793 1 94.38 118 ASN A N 1
ATOM 860 C CA . ASN A 1 118 ? -13.234 37.281 6.391 1 94.38 118 ASN A CA 1
ATOM 861 C C . ASN A 1 118 ? -11.766 37.219 5.965 1 94.38 118 ASN A C 1
ATOM 863 O O . ASN A 1 118 ? -11.445 37.469 4.801 1 94.38 118 ASN A O 1
ATOM 867 N N . VAL A 1 119 ? -10.891 36.906 6.859 1 95.62 119 VAL A N 1
ATOM 868 C CA . VAL A 1 119 ? -9.461 36.906 6.555 1 95.62 119 VAL A CA 1
ATOM 869 C C . VAL A 1 119 ? -9.039 35.5 6.113 1 95.62 119 VAL A C 1
ATOM 871 O O . VAL A 1 119 ? -9.273 34.5 6.828 1 95.62 119 VAL A O 1
ATOM 874 N N . VAL A 1 120 ? -8.57 35.438 4.957 1 96.62 120 VAL A N 1
ATOM 875 C CA . VAL A 1 120 ? -8.094 34.188 4.395 1 96.62 120 VAL A CA 1
ATOM 876 C C . VAL A 1 120 ? -6.594 34.281 4.113 1 96.62 120 VAL A C 1
ATOM 878 O O . VAL A 1 120 ? -6.129 35.25 3.52 1 96.62 120 VAL A O 1
ATOM 881 N N . ARG A 1 121 ? -5.832 33.281 4.633 1 95.81 121 ARG A N 1
ATOM 882 C CA . ARG A 1 121 ? -4.402 33.188 4.352 1 95.81 121 ARG A CA 1
ATOM 883 C C . ARG A 1 121 ? -4.055 31.844 3.74 1 95.81 121 ARG A C 1
ATOM 885 O O . ARG A 1 121 ? -4.648 30.812 4.094 1 95.81 121 ARG A O 1
ATOM 892 N N . GLU A 1 122 ? -3.148 31.828 2.885 1 93.88 122 GLU A N 1
ATOM 893 C CA . GLU A 1 122 ? -2.691 30.609 2.221 1 93.88 122 GLU A CA 1
ATOM 894 C C . GLU A 1 122 ? -1.18 30.438 2.35 1 93.88 122 GLU A C 1
ATOM 896 O O . GLU A 1 122 ? -0.441 31.422 2.365 1 93.88 122 GLU A O 1
ATOM 901 N N . THR A 1 123 ? -0.809 29.203 2.525 1 91.62 123 THR A N 1
ATOM 902 C CA . THR A 1 123 ? 0.621 28.906 2.543 1 91.62 123 THR A CA 1
ATOM 903 C C . THR A 1 123 ? 1.161 28.781 1.121 1 91.62 123 THR A C 1
ATOM 905 O O . THR A 1 123 ? 0.391 28.734 0.16 1 91.62 123 THR A O 1
ATOM 908 N N . LYS A 1 124 ? 2.529 28.766 1.145 1 88.06 124 LYS A N 1
ATOM 909 C CA . LYS A 1 124 ? 3.152 28.359 -0.109 1 88.06 124 LYS A CA 1
ATOM 910 C C . LYS A 1 124 ? 2.859 26.891 -0.415 1 88.06 124 LYS A C 1
ATOM 912 O O . LYS A 1 124 ? 2.494 26.125 0.48 1 88.06 124 LYS A O 1
ATOM 917 N N . ASP A 1 125 ? 3.01 26.609 -1.667 1 88.88 125 ASP A N 1
ATOM 918 C CA . ASP A 1 125 ? 2.787 25.234 -2.1 1 88.88 125 ASP A CA 1
ATOM 919 C C . ASP A 1 125 ? 3.783 24.281 -1.44 1 88.88 125 ASP A C 1
ATOM 921 O O . ASP A 1 125 ? 4.957 24.625 -1.271 1 88.88 125 ASP A O 1
ATOM 925 N N . VAL A 1 126 ? 3.201 23.188 -1.062 1 91.06 126 VAL A N 1
ATOM 926 C CA . VAL A 1 126 ? 4.043 22.141 -0.487 1 91.06 126 VAL A CA 1
ATOM 927 C C . VAL A 1 126 ? 4.301 21.047 -1.528 1 91.06 126 VAL A C 1
ATOM 929 O O . VAL A 1 126 ? 3.451 20.781 -2.383 1 91.06 126 VAL A O 1
ATOM 932 N N . LYS A 1 127 ? 5.457 20.469 -1.398 1 92.81 127 LYS A N 1
ATOM 933 C CA . LYS A 1 127 ? 5.887 19.453 -2.35 1 92.81 127 LYS A CA 1
ATOM 934 C C . LYS A 1 127 ? 5.875 18.062 -1.712 1 92.81 127 LYS A C 1
ATOM 936 O O . LYS A 1 127 ? 6.367 17.875 -0.597 1 92.81 127 LYS A O 1
ATOM 941 N N . VAL A 1 128 ? 5.246 17.172 -2.406 1 96.81 128 VAL A N 1
ATOM 942 C CA . VAL A 1 128 ? 5.332 15.781 -2.008 1 96.81 128 VAL A CA 1
ATOM 943 C C . VAL A 1 128 ? 5.758 14.93 -3.201 1 96.81 128 VAL A C 1
ATOM 945 O O . VAL A 1 128 ? 5.441 15.25 -4.348 1 96.81 128 VAL A O 1
ATOM 948 N N . LYS A 1 129 ? 6.453 13.812 -2.865 1 96.56 129 LYS A N 1
ATOM 949 C CA . LYS A 1 129 ? 7.016 12.992 -3.934 1 96.56 129 LYS A CA 1
ATOM 950 C C . LYS A 1 129 ? 6.633 11.531 -3.76 1 96.56 129 LYS A C 1
ATOM 952 O O . LYS A 1 129 ? 6.449 11.055 -2.635 1 96.56 129 LYS A O 1
ATOM 957 N N . GLY A 1 130 ? 6.555 10.891 -4.906 1 96.25 130 GLY A N 1
ATOM 958 C CA . GLY A 1 130 ? 6.285 9.461 -4.914 1 96.25 130 GLY A CA 1
ATOM 959 C C . GLY A 1 130 ? 7.543 8.617 -4.867 1 96.25 130 GLY A C 1
ATOM 960 O O . GLY A 1 130 ? 7.727 7.719 -5.695 1 96.25 130 GLY A O 1
ATOM 961 N N . GLU A 1 131 ? 8.445 8.805 -3.936 1 91.5 131 GLU A N 1
ATOM 962 C CA . GLU A 1 131 ? 9.68 8.047 -3.77 1 91.5 131 GLU A CA 1
ATOM 963 C C . GLU A 1 131 ? 9.469 6.844 -2.852 1 91.5 131 GLU A C 1
ATOM 965 O O . GLU A 1 131 ? 10.289 5.922 -2.826 1 91.5 131 GLU A O 1
ATOM 970 N N . GLY A 1 132 ? 8.414 6.773 -2.193 1 88.56 132 GLY A N 1
ATOM 971 C CA . GLY A 1 132 ? 7.969 5.695 -1.322 1 88.56 132 GLY A CA 1
ATOM 972 C C . GLY A 1 132 ? 6.461 5.523 -1.307 1 88.56 132 GLY A C 1
ATOM 973 O O . GLY A 1 132 ? 5.742 6.238 -2.006 1 88.56 132 GLY A O 1
ATOM 974 N N . TRP A 1 133 ? 6.145 4.551 -0.6 1 90.38 133 TRP A N 1
ATOM 975 C CA . TRP A 1 133 ? 4.727 4.203 -0.606 1 90.38 133 TRP A CA 1
ATOM 976 C C . TRP A 1 133 ? 3.91 5.23 0.175 1 90.38 133 TRP A C 1
ATOM 978 O O . TRP A 1 133 ? 2.688 5.297 0.033 1 90.38 133 TRP A O 1
ATOM 988 N N . ARG A 1 134 ? 4.527 5.855 1.023 1 94.94 134 ARG A N 1
ATOM 989 C CA . ARG A 1 134 ? 3.857 6.848 1.86 1 94.94 134 ARG A CA 1
ATOM 990 C C . ARG A 1 134 ? 4.637 8.156 1.887 1 94.94 134 ARG A C 1
ATOM 992 O O . ARG A 1 134 ? 5.82 8.172 2.229 1 94.94 134 ARG A O 1
ATOM 999 N N . ALA A 1 135 ? 3.992 9.219 1.456 1 96.69 135 ALA A N 1
ATOM 1000 C CA . ALA A 1 135 ? 4.578 10.547 1.548 1 96.69 135 ALA A CA 1
ATOM 1001 C C . ALA A 1 135 ? 3.924 11.359 2.662 1 96.69 135 ALA A C 1
ATOM 1003 O O . ALA A 1 135 ? 2.699 11.492 2.707 1 96.69 135 ALA A O 1
ATOM 1004 N N . ARG A 1 136 ? 4.715 11.844 3.568 1 95.69 136 ARG A N 1
ATOM 1005 C CA . ARG A 1 136 ? 4.203 12.648 4.672 1 95.69 136 ARG A CA 1
ATOM 1006 C C . ARG A 1 136 ? 4.746 14.07 4.605 1 95.69 136 ARG A C 1
ATOM 1008 O O . ARG A 1 136 ? 5.875 14.289 4.16 1 95.69 136 ARG A O 1
ATOM 1015 N N . GLN A 1 137 ? 3.938 14.969 4.992 1 95.88 137 GLN A N 1
ATOM 1016 C CA . GLN A 1 137 ? 4.336 16.375 5.113 1 95.88 137 GLN A CA 1
ATOM 1017 C C . GLN A 1 137 ? 3.488 17.094 6.152 1 95.88 137 GLN A C 1
ATOM 1019 O O . GLN A 1 137 ? 2.389 16.656 6.484 1 95.88 137 GLN A O 1
ATOM 1024 N N . TRP A 1 138 ? 4.074 18.109 6.691 1 96.69 138 TRP A N 1
ATOM 1025 C CA . TRP A 1 138 ? 3.266 18.938 7.566 1 96.69 138 TRP A CA 1
ATOM 1026 C C . TRP A 1 138 ? 3.641 20.422 7.41 1 96.69 138 TRP A C 1
ATOM 1028 O O . TRP A 1 138 ? 4.801 20.734 7.152 1 96.69 138 TRP A O 1
ATOM 1038 N N . THR A 1 139 ? 2.701 21.219 7.484 1 96.75 139 THR A N 1
ATOM 1039 C CA . THR A 1 139 ? 2.828 22.656 7.371 1 96.75 139 THR A CA 1
ATOM 1040 C C . THR A 1 139 ? 2.371 23.344 8.656 1 96.75 139 THR A C 1
ATOM 1042 O O . THR A 1 139 ? 1.291 23.047 9.172 1 96.75 139 THR A O 1
ATOM 1045 N N . GLY A 1 140 ? 3.236 24.203 9.156 1 96.62 140 GLY A N 1
ATOM 1046 C CA . GLY A 1 140 ? 2.873 24.969 10.336 1 96.62 140 GLY A CA 1
ATOM 1047 C C . GLY A 1 140 ? 1.996 26.172 10.031 1 96.62 140 GLY A C 1
ATOM 1048 O O . GLY A 1 140 ? 2.242 26.891 9.07 1 96.62 140 GLY A O 1
ATOM 1049 N N . VAL A 1 141 ? 0.968 26.297 10.875 1 97.12 141 VAL A N 1
ATOM 1050 C CA . VAL A 1 141 ? 0.124 27.484 10.797 1 97.12 141 VAL A CA 1
ATOM 1051 C C . VAL A 1 141 ? -0.097 28.062 12.188 1 97.12 141 VAL A C 1
ATOM 1053 O O . VAL A 1 141 ? -0.249 27.328 13.156 1 97.12 141 VAL A O 1
ATOM 1056 N N . ARG A 1 142 ? -0.051 29.344 12.188 1 96.75 142 ARG A N 1
ATOM 1057 C CA . ARG A 1 142 ? -0.273 30.031 13.461 1 96.75 142 ARG A CA 1
ATOM 1058 C C . ARG A 1 142 ? -1.716 30.5 13.578 1 96.75 142 ARG A C 1
ATOM 1060 O O . ARG A 1 142 ? -2.205 31.234 12.711 1 96.75 142 ARG A O 1
ATOM 1067 N N . LEU A 1 143 ? -2.357 30.094 14.609 1 97 143 LEU A N 1
ATOM 1068 C CA . LEU A 1 143 ? -3.695 30.562 14.938 1 97 143 LEU A CA 1
ATOM 1069 C C . LEU A 1 143 ? -3.629 31.719 15.945 1 97 143 LEU A C 1
ATOM 1071 O O . LEU A 1 143 ? -3.689 31.484 17.156 1 97 143 LEU A O 1
ATOM 1075 N N . SER A 1 144 ? -3.568 32.875 15.461 1 95.56 144 SER A N 1
ATOM 1076 C CA . SER A 1 144 ? -3.055 34.031 16.203 1 95.56 144 SER A CA 1
ATOM 1077 C C . SER A 1 144 ? -4.133 34.656 17.094 1 95.56 144 SER A C 1
ATOM 1079 O O . SER A 1 144 ? -3.83 35.25 18.109 1 95.56 144 SER A O 1
ATOM 1081 N N . LYS A 1 145 ? -5.449 34.531 16.734 1 95.94 145 LYS A N 1
ATOM 1082 C CA . LYS A 1 145 ? -6.523 35.219 17.438 1 95.94 145 LYS A CA 1
ATOM 1083 C C . LYS A 1 145 ? -7.582 34.25 17.938 1 95.94 145 LYS A C 1
ATOM 1085 O O . LYS A 1 145 ? -7.812 33.219 17.312 1 95.94 145 LYS A O 1
ATOM 1090 N N . ALA A 1 146 ? -8.234 34.656 18.953 1 97.5 146 ALA A N 1
ATOM 1091 C CA . ALA A 1 146 ? -9.352 33.875 19.453 1 97.5 146 ALA A CA 1
ATOM 1092 C C . ALA A 1 146 ? -10.508 33.844 18.469 1 97.5 146 ALA A C 1
ATOM 1094 O O . ALA A 1 146 ? -10.688 34.812 17.688 1 97.5 146 ALA A O 1
ATOM 1095 N N . GLY A 1 147 ? -11.266 32.719 18.578 1 97.56 147 GLY A N 1
ATOM 1096 C CA . GLY A 1 147 ? -12.438 32.594 17.719 1 97.56 147 GLY A CA 1
ATOM 1097 C C . GLY A 1 147 ? -12.453 31.297 16.922 1 97.56 147 GLY A C 1
ATOM 1098 O O . GLY A 1 147 ? -11.727 30.344 17.234 1 97.56 147 GLY A O 1
ATOM 1099 N N . ASP A 1 148 ? -13.336 31.297 15.891 1 97.75 148 ASP A N 1
ATOM 1100 C CA . ASP A 1 148 ? -13.492 30.109 15.047 1 97.75 148 ASP A CA 1
ATOM 1101 C C . ASP A 1 148 ? -12.594 30.188 13.82 1 97.75 148 ASP A C 1
ATOM 1103 O O . ASP A 1 148 ? -12.578 31.203 13.109 1 97.75 148 ASP A O 1
ATOM 1107 N N . TRP A 1 149 ? -11.867 29.156 13.695 1 98.19 149 TRP A N 1
ATOM 1108 C CA . TRP A 1 149 ? -10.969 29.062 12.547 1 98.19 149 TRP A CA 1
ATOM 1109 C C . TRP A 1 149 ? -11.32 27.875 11.664 1 98.19 149 TRP A C 1
ATOM 1111 O O . TRP A 1 149 ? -11.805 26.844 12.164 1 98.19 149 TRP A O 1
ATOM 1121 N N . THR A 1 150 ? -11.047 28.016 10.383 1 98.06 150 THR A N 1
ATOM 1122 C CA . THR A 1 150 ? -11.047 26.891 9.445 1 98.06 150 THR A CA 1
ATOM 1123 C C . THR A 1 150 ? -9.664 26.703 8.836 1 98.06 150 THR A C 1
ATOM 1125 O O . THR A 1 150 ? -9 27.672 8.461 1 98.06 150 THR A O 1
ATOM 1128 N N . VAL A 1 151 ? -9.164 25.5 8.875 1 98.25 151 VAL A N 1
ATOM 1129 C CA . VAL A 1 151 ? -7.914 25.109 8.234 1 98.25 151 VAL A CA 1
ATOM 1130 C C . VAL A 1 151 ? -8.195 24.078 7.137 1 98.25 151 VAL A C 1
ATOM 1132 O O . VAL A 1 151 ? -8.734 23.016 7.41 1 98.25 151 VAL A O 1
ATOM 1135 N N . SER A 1 152 ? -7.824 24.406 5.895 1 98.31 152 SER A N 1
ATOM 1136 C CA . SER A 1 152 ? -8.164 23.531 4.777 1 98.31 152 SER A CA 1
ATOM 1137 C C . SER A 1 152 ? -6.922 23.141 3.982 1 98.31 152 SER A C 1
ATOM 1139 O O . SER A 1 152 ? -6.02 23.969 3.787 1 98.31 152 SER A O 1
ATOM 1141 N N . ILE A 1 153 ? -6.875 21.906 3.572 1 98.44 153 ILE A N 1
ATOM 1142 C CA . ILE A 1 153 ? -5.91 21.422 2.592 1 98.44 153 ILE A CA 1
ATOM 1143 C C . ILE A 1 153 ? -6.516 21.5 1.191 1 98.44 153 ILE A C 1
ATOM 1145 O O . ILE A 1 153 ? -7.625 21.016 0.959 1 98.44 153 ILE A O 1
ATOM 1149 N N . LEU A 1 154 ? -5.707 22.141 0.3 1 97.75 154 LEU A N 1
ATOM 1150 C CA . LEU A 1 154 ? -6.211 22.328 -1.057 1 97.75 154 LEU A CA 1
ATOM 1151 C C . LEU A 1 154 ? -5.207 21.812 -2.084 1 97.75 154 LEU A C 1
ATOM 1153 O O . LEU A 1 154 ? -3.994 21.891 -1.863 1 97.75 154 LEU A O 1
ATOM 1157 N N . ARG A 1 155 ? -5.703 21.375 -3.168 1 96.88 155 ARG A N 1
ATOM 1158 C CA . ARG A 1 155 ? -4.953 21.188 -4.406 1 96.88 155 ARG A CA 1
ATOM 1159 C C . ARG A 1 155 ? -5.566 21.984 -5.551 1 96.88 155 ARG A C 1
ATOM 1161 O O . ARG A 1 155 ? -6.617 21.625 -6.078 1 96.88 155 ARG A O 1
ATOM 1168 N N . GLY A 1 156 ? -4.895 23 -5.918 1 91 156 GLY A N 1
ATOM 1169 C CA . GLY A 1 156 ? -5.562 23.969 -6.773 1 91 156 GLY A CA 1
ATOM 1170 C C . GLY A 1 156 ? -6.809 24.562 -6.141 1 91 156 GLY A C 1
ATOM 1171 O O . GLY A 1 156 ? -6.746 25.141 -5.051 1 91 156 GLY A O 1
ATOM 1172 N N . GLU A 1 157 ? -7.941 24.312 -6.73 1 91.69 157 GLU A N 1
ATOM 1173 C CA . GLU A 1 157 ? -9.188 24.859 -6.207 1 91.69 157 GLU A CA 1
ATOM 1174 C C . GLU A 1 157 ? -9.984 23.812 -5.445 1 91.69 157 GLU A C 1
ATOM 1176 O O . GLU A 1 157 ? -11 24.125 -4.824 1 91.69 157 GLU A O 1
ATOM 1181 N N . GLN A 1 158 ? -9.484 22.672 -5.473 1 96.31 158 GLN A N 1
ATOM 1182 C CA . GLN A 1 158 ? -10.219 21.578 -4.836 1 96.31 158 GLN A CA 1
ATOM 1183 C C . GLN A 1 158 ? -9.875 21.484 -3.352 1 96.31 158 GLN A C 1
ATOM 1185 O O . GLN A 1 158 ? -8.703 21.406 -2.984 1 96.31 158 GLN A O 1
ATOM 1190 N N . VAL A 1 159 ? -10.898 21.406 -2.531 1 98 159 VAL A N 1
ATOM 1191 C CA . VAL A 1 159 ? -10.703 21.188 -1.102 1 98 159 VAL A CA 1
ATOM 1192 C C . VAL A 1 159 ? -10.594 19.688 -0.819 1 98 159 VAL A C 1
ATOM 1194 O O . VAL A 1 159 ? -11.5 18.922 -1.156 1 98 159 VAL A O 1
ATOM 1197 N N . LEU A 1 160 ? -9.539 19.328 -0.219 1 98 160 LEU A N 1
ATOM 1198 C CA . LEU A 1 160 ? -9.32 17.922 0.08 1 98 160 LEU A CA 1
ATOM 1199 C C . LEU A 1 160 ? -9.797 17.578 1.486 1 98 160 LEU A C 1
ATOM 1201 O O . LEU A 1 160 ? -10.312 16.484 1.724 1 98 160 LEU A O 1
ATOM 1205 N N . LYS A 1 161 ? -9.586 18.484 2.412 1 98.31 161 LYS A N 1
ATOM 1206 C CA . LYS A 1 161 ? -9.969 18.297 3.809 1 98.31 161 LYS A CA 1
ATOM 1207 C C . LYS A 1 161 ? -10.125 19.641 4.516 1 98.31 161 LYS A C 1
ATOM 1209 O O . LYS A 1 161 ? -9.391 20.594 4.219 1 98.31 161 LYS A O 1
ATOM 1214 N N . THR A 1 162 ? -11.047 19.719 5.398 1 98.44 162 THR A N 1
ATOM 1215 C CA . THR A 1 162 ? -11.242 20.906 6.223 1 98.44 162 THR A CA 1
ATOM 1216 C C . THR A 1 162 ? -11.297 20.531 7.699 1 98.44 162 THR A C 1
ATOM 1218 O O . THR A 1 162 ? -11.93 19.547 8.078 1 98.44 162 THR A O 1
ATOM 1221 N N . PHE A 1 163 ? -10.609 21.328 8.484 1 98 163 PHE A N 1
ATOM 1222 C CA . PHE A 1 163 ? -10.672 21.25 9.945 1 98 163 PHE A CA 1
ATOM 1223 C C . PHE A 1 163 ? -11.305 22.5 10.531 1 98 163 PHE A C 1
ATOM 1225 O O . PHE A 1 163 ? -10.992 23.609 10.102 1 98 163 PHE A O 1
ATOM 1232 N N . ASN A 1 164 ? -12.188 22.281 11.438 1 97.81 164 ASN A N 1
ATOM 1233 C CA . ASN A 1 164 ? -12.695 23.375 12.258 1 97.81 164 ASN A CA 1
ATOM 1234 C C . ASN A 1 164 ? -12.016 23.406 13.625 1 97.81 164 ASN A C 1
ATOM 1236 O O . ASN A 1 164 ? -11.969 22.391 14.32 1 97.81 164 ASN A O 1
ATOM 1240 N N . VAL A 1 165 ? -11.516 24.578 13.945 1 97.75 165 VAL A N 1
ATOM 1241 C CA . VAL A 1 165 ? -10.766 24.688 15.188 1 97.75 165 VAL A CA 1
ATOM 1242 C C . VAL A 1 165 ? -11.273 25.875 16 1 97.75 165 VAL A C 1
ATOM 1244 O O . VAL A 1 165 ? -11.453 26.969 15.469 1 97.75 165 VAL A O 1
ATOM 1247 N N . LYS A 1 166 ? -11.391 25.625 17.25 1 97.81 166 LYS A N 1
ATOM 1248 C CA . LYS A 1 166 ? -11.703 26.719 18.188 1 97.81 166 LYS A CA 1
ATOM 1249 C C . LYS A 1 166 ? -10.43 27.234 18.844 1 97.81 166 LYS A C 1
ATOM 1251 O O . LYS A 1 166 ? -9.641 26.469 19.375 1 97.81 166 LYS A O 1
ATOM 1256 N N . VAL A 1 167 ? -10.258 28.5 18.703 1 97.81 167 VAL A N 1
ATOM 1257 C CA . VAL A 1 167 ? -9.148 29.156 19.391 1 97.81 167 VAL A CA 1
ATOM 1258 C C . VAL A 1 167 ? -9.688 29.984 20.562 1 97.81 167 VAL A C 1
ATOM 1260 O O . VAL A 1 167 ? -10.594 30.797 20.391 1 97.81 167 VAL A O 1
ATOM 1263 N N . LEU A 1 168 ? -9.109 29.703 21.719 1 96.5 168 LEU A N 1
ATOM 1264 C CA . LEU A 1 168 ? -9.602 30.297 22.953 1 96.5 168 LEU A CA 1
ATOM 1265 C C . LEU A 1 168 ? -8.836 31.578 23.281 1 96.5 168 LEU A C 1
ATOM 1267 O O . LEU A 1 168 ? -7.664 31.719 22.922 1 96.5 168 LEU A O 1
ATOM 1271 N N . MET B 1 1 ? 61.5 -0.008 -55.312 1 22.44 1 MET B N 1
ATOM 1272 C CA . MET B 1 1 ? 61.25 1.388 -55 1 22.44 1 MET B CA 1
ATOM 1273 C C . MET B 1 1 ? 59.75 1.708 -55.125 1 22.44 1 MET B C 1
ATOM 1275 O O . MET B 1 1 ? 59.375 2.877 -55.188 1 22.44 1 MET B O 1
ATOM 1279 N N . ALA B 1 2 ? 59.062 0.71 -55.594 1 29.05 2 ALA B N 1
ATOM 1280 C CA . ALA B 1 2 ? 57.656 0.77 -55.969 1 29.05 2 ALA B CA 1
ATOM 1281 C C . ALA B 1 2 ? 56.844 1.453 -54.875 1 29.05 2 ALA B C 1
ATOM 1283 O O . ALA B 1 2 ? 56.875 1.034 -53.719 1 29.05 2 ALA B O 1
ATOM 1284 N N . GLY B 1 3 ? 56.844 2.77 -55.062 1 22.8 3 GLY B N 1
ATOM 1285 C CA . GLY B 1 3 ? 56.219 3.746 -54.188 1 22.8 3 GLY B CA 1
ATOM 1286 C C . GLY B 1 3 ? 54.781 3.406 -53.875 1 22.8 3 GLY B C 1
ATOM 1287 O O . GLY B 1 3 ? 54 3.07 -54.75 1 22.8 3 GLY B O 1
ATOM 1288 N N . THR B 1 4 ? 54.625 2.645 -52.875 1 25.7 4 THR B N 1
ATOM 1289 C CA . THR B 1 4 ? 53.406 2.242 -52.219 1 25.7 4 THR B CA 1
ATOM 1290 C C . THR B 1 4 ? 52.469 3.436 -52.031 1 25.7 4 THR B C 1
ATOM 1292 O O . THR B 1 4 ? 52.781 4.371 -51.312 1 25.7 4 THR B O 1
ATOM 1295 N N . LEU B 1 5 ? 52.156 3.982 -53.156 1 25 5 LEU B N 1
ATOM 1296 C CA . LEU B 1 5 ? 51.156 5.047 -53.156 1 25 5 LEU B CA 1
ATOM 1297 C C . LEU B 1 5 ? 50 4.684 -52.25 1 25 5 LEU B C 1
ATOM 1299 O O . LEU B 1 5 ? 49.344 3.645 -52.438 1 25 5 LEU B O 1
ATOM 1303 N N . LYS B 1 6 ? 50.156 5.07 -51.062 1 26.17 6 LYS B N 1
ATOM 1304 C CA . LYS B 1 6 ? 49.125 5.035 -50 1 26.17 6 LYS B CA 1
ATOM 1305 C C . LYS B 1 6 ? 47.844 5.676 -50.469 1 26.17 6 LYS B C 1
ATOM 1307 O O . LYS B 1 6 ? 47.812 6.863 -50.812 1 26.17 6 LYS B O 1
ATOM 1312 N N . LYS B 1 7 ? 47.156 4.969 -51.406 1 27.06 7 LYS B N 1
ATOM 1313 C CA . LYS B 1 7 ? 45.812 5.379 -51.75 1 27.06 7 LYS B CA 1
ATOM 1314 C C . LYS B 1 7 ? 45.062 5.941 -50.531 1 27.06 7 LYS B C 1
ATOM 1316 O O . LYS B 1 7 ? 44.906 5.258 -49.531 1 27.06 7 LYS B O 1
ATOM 1321 N N . LEU B 1 8 ? 45.25 7.203 -50.281 1 22.45 8 LEU B N 1
ATOM 1322 C CA . LEU B 1 8 ? 44.5 8.023 -49.344 1 22.45 8 LEU B CA 1
ATOM 1323 C C . LEU B 1 8 ? 43 7.871 -49.594 1 22.45 8 LEU B C 1
ATOM 1325 O O . LEU B 1 8 ? 42.5 8.219 -50.656 1 22.45 8 LEU B O 1
ATOM 1329 N N . ALA B 1 9 ? 42.438 6.703 -49.25 1 25 9 ALA B N 1
ATOM 1330 C CA . ALA B 1 9 ? 41 6.527 -49.25 1 25 9 ALA B CA 1
ATOM 1331 C C . ALA B 1 9 ? 40.281 7.742 -48.656 1 25 9 ALA B C 1
ATOM 1333 O O . ALA B 1 9 ? 40.5 8.086 -47.5 1 25 9 ALA B O 1
ATOM 1334 N N . MET B 1 10 ? 40.25 8.773 -49.406 1 23.53 10 MET B N 1
ATOM 1335 C CA . MET B 1 10 ? 39.375 9.906 -49.062 1 23.53 10 MET B CA 1
ATOM 1336 C C . MET B 1 10 ? 38 9.438 -48.594 1 23.53 10 MET B C 1
ATOM 1338 O O . MET B 1 10 ? 37.312 8.766 -49.344 1 23.53 10 MET B O 1
ATOM 1342 N N . CYS B 1 11 ? 37.906 8.922 -47.375 1 29.5 11 CYS B N 1
ATOM 1343 C CA . CYS B 1 11 ? 36.656 8.68 -46.688 1 29.5 11 CYS B CA 1
ATOM 1344 C C . CYS B 1 11 ? 35.719 9.859 -46.844 1 29.5 11 CYS B C 1
ATOM 1346 O O . CYS B 1 11 ? 36 10.961 -46.375 1 29.5 11 CYS B O 1
ATOM 1348 N N . ALA B 1 12 ? 35.281 10.109 -48.031 1 24.05 12 ALA B N 1
ATOM 1349 C CA . ALA B 1 12 ? 34.188 11.07 -48.188 1 24.05 12 ALA B CA 1
ATOM 1350 C C . ALA B 1 12 ? 33.125 10.891 -47.094 1 24.05 12 ALA B C 1
ATOM 1352 O O . ALA B 1 12 ? 32.5 9.828 -46.969 1 24.05 12 ALA B O 1
ATOM 1353 N N . LEU B 1 13 ? 33.438 11.398 -45.906 1 25.66 13 LEU B N 1
ATOM 1354 C CA . LEU B 1 13 ? 32.375 11.641 -44.938 1 25.66 13 LEU B CA 1
ATOM 1355 C C . LEU B 1 13 ? 31.219 12.406 -45.562 1 25.66 13 LEU B C 1
ATOM 1357 O O . LEU B 1 13 ? 31.375 13.57 -45.938 1 25.66 13 LEU B O 1
ATOM 1361 N N . MET B 1 14 ? 30.594 11.938 -46.625 1 30.88 14 MET B N 1
ATOM 1362 C CA . MET B 1 14 ? 29.359 12.609 -46.969 1 30.88 14 MET B CA 1
ATOM 1363 C C . MET B 1 14 ? 28.562 13.008 -45.75 1 30.88 14 MET B C 1
ATOM 1365 O O . MET B 1 14 ? 28.25 12.156 -44.906 1 30.88 14 MET B O 1
ATOM 1369 N N . ALA B 1 15 ? 28.688 14.164 -45.25 1 28.58 15 ALA B N 1
ATOM 1370 C CA . ALA B 1 15 ? 27.875 14.953 -44.312 1 28.58 15 ALA B CA 1
ATOM 1371 C C . ALA B 1 15 ? 26.406 14.961 -44.75 1 28.58 15 ALA B C 1
ATOM 1373 O O . ALA B 1 15 ? 26.031 15.664 -45.688 1 28.58 15 ALA B O 1
ATOM 1374 N N . TRP B 1 16 ? 25.719 13.969 -45.156 1 29.22 16 TRP B N 1
ATOM 1375 C CA . TRP B 1 16 ? 24.266 14.086 -45.344 1 29.22 16 TRP B CA 1
ATOM 1376 C C . TRP B 1 16 ? 23.625 14.922 -44.25 1 29.22 16 TRP B C 1
ATOM 1378 O O . TRP B 1 16 ? 23.875 14.672 -43.062 1 29.22 16 TRP B O 1
ATOM 1388 N N . GLY B 1 17 ? 23.328 16.219 -44.438 1 30.84 17 GLY B N 1
ATOM 1389 C CA . GLY B 1 17 ? 22.625 17.25 -43.688 1 30.84 17 GLY B CA 1
ATOM 1390 C C . GLY B 1 17 ? 21.312 16.781 -43.094 1 30.84 17 GLY B C 1
ATOM 1391 O O . GLY B 1 17 ? 20.297 16.75 -43.781 1 30.84 17 GLY B O 1
ATOM 1392 N N . GLY B 1 18 ? 20.984 15.68 -42.656 1 29.53 18 GLY B N 1
ATOM 1393 C CA . GLY B 1 18 ? 19.828 14.914 -42.219 1 29.53 18 GLY B CA 1
ATOM 1394 C C . GLY B 1 18 ? 18.938 15.672 -41.25 1 29.53 18 GLY B C 1
ATOM 1395 O O . GLY B 1 18 ? 19.344 15.953 -40.125 1 29.53 18 GLY B O 1
ATOM 1396 N N . GLY B 1 19 ? 18.219 16.75 -41.625 1 30.66 19 GLY B N 1
ATOM 1397 C CA . GLY B 1 19 ? 17.078 17.375 -40.969 1 30.66 19 GLY B CA 1
ATOM 1398 C C . GLY B 1 19 ? 16.156 16.375 -40.312 1 30.66 19 GLY B C 1
ATOM 1399 O O . GLY B 1 19 ? 15.328 15.75 -40.969 1 30.66 19 GLY B O 1
ATOM 1400 N N . ALA B 1 20 ? 16.516 15.508 -39.625 1 29.48 20 ALA B N 1
ATOM 1401 C CA . ALA B 1 20 ? 15.781 14.492 -38.875 1 29.48 20 ALA B CA 1
ATOM 1402 C C . ALA B 1 20 ? 14.492 15.078 -38.281 1 29.48 20 ALA B C 1
ATOM 1404 O O . ALA B 1 20 ? 14.523 16.078 -37.594 1 29.48 20 ALA B O 1
ATOM 1405 N N . MET B 1 21 ? 13.508 15.039 -39.094 1 27.83 21 MET B N 1
ATOM 1406 C CA . MET B 1 21 ? 12.141 15.32 -38.656 1 27.83 21 MET B CA 1
ATOM 1407 C C . MET B 1 21 ? 11.914 14.898 -37.219 1 27.83 21 MET B C 1
ATOM 1409 O O . MET B 1 21 ? 12.32 13.797 -36.812 1 27.83 21 MET B O 1
ATOM 1413 N N . ALA B 1 22 ? 12.023 15.789 -36.344 1 32.34 22 ALA B N 1
ATOM 1414 C CA . ALA B 1 22 ? 11.414 15.703 -35 1 32.34 22 ALA B CA 1
ATOM 1415 C C . ALA B 1 22 ? 10.188 14.789 -35.031 1 32.34 22 ALA B C 1
ATOM 1417 O O . ALA B 1 22 ? 9.109 15.188 -35.469 1 32.34 22 ALA B O 1
ATOM 1418 N N . GLN B 1 23 ? 10.219 13.68 -35.719 1 31.89 23 GLN B N 1
ATOM 1419 C CA . GLN B 1 23 ? 9.023 12.844 -35.656 1 31.89 23 GLN B CA 1
ATOM 1420 C C . GLN B 1 23 ? 8.398 12.891 -34.25 1 31.89 23 GLN B C 1
ATOM 1422 O O . GLN B 1 23 ? 9.094 12.727 -33.25 1 31.89 23 GLN B O 1
ATOM 1427 N N . ASP B 1 24 ? 7.367 13.594 -34.188 1 30.88 24 ASP B N 1
ATOM 1428 C CA . ASP B 1 24 ? 6.418 13.602 -33.094 1 30.88 24 ASP B CA 1
ATOM 1429 C C . ASP B 1 24 ? 6.254 12.203 -32.5 1 30.88 24 ASP B C 1
ATOM 1431 O O . ASP B 1 24 ? 5.629 11.336 -33.094 1 30.88 24 ASP B O 1
ATOM 1435 N N . ALA B 1 25 ? 7.316 11.555 -32.156 1 35.22 25 ALA B N 1
ATOM 1436 C CA . ALA B 1 25 ? 7.059 10.328 -31.422 1 35.22 25 ALA B CA 1
ATOM 1437 C C . ALA B 1 25 ? 5.691 10.367 -30.75 1 35.22 25 ALA B C 1
ATOM 1439 O O . ALA B 1 25 ? 5.344 11.359 -30.094 1 35.22 25 ALA B O 1
ATOM 1440 N N . ALA B 1 26 ? 4.68 9.859 -31.375 1 35.78 26 ALA B N 1
ATOM 1441 C CA . ALA B 1 26 ? 3.346 9.766 -30.797 1 35.78 2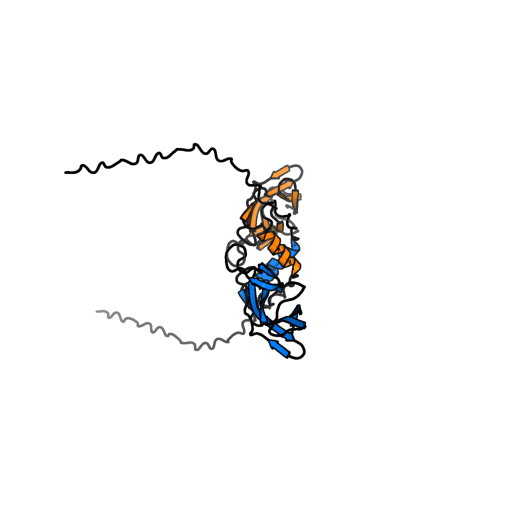6 ALA B CA 1
ATOM 1442 C C . ALA B 1 26 ? 3.424 9.578 -29.281 1 35.78 26 ALA B C 1
ATOM 1444 O O . ALA B 1 26 ? 4.219 8.773 -28.781 1 35.78 26 ALA B O 1
ATOM 1445 N N . PRO B 1 27 ? 3.172 10.57 -28.484 1 38.66 27 PRO B N 1
ATOM 1446 C CA . PRO B 1 27 ? 3.195 10.352 -27.031 1 38.66 27 PRO B CA 1
ATOM 1447 C C . PRO B 1 27 ? 2.77 8.945 -26.641 1 38.66 27 PRO B C 1
ATOM 1449 O O . PRO B 1 27 ? 1.981 8.312 -27.344 1 38.66 27 PRO B O 1
ATOM 1452 N N . ALA B 1 28 ? 3.682 8.039 -26.219 1 41.78 28 ALA B N 1
ATOM 1453 C CA . ALA B 1 28 ? 3.238 6.73 -25.734 1 41.78 28 ALA B CA 1
ATOM 1454 C C . ALA B 1 28 ? 1.759 6.758 -25.359 1 41.78 28 ALA B C 1
ATOM 1456 O O . ALA B 1 28 ? 1.239 7.785 -24.922 1 41.78 28 ALA B O 1
ATOM 1457 N N . PRO B 1 29 ? 0.87 6.027 -26.094 1 44.91 29 PRO B N 1
ATOM 1458 C CA . PRO B 1 29 ? -0.56 6.055 -25.766 1 44.91 29 PRO B CA 1
ATOM 1459 C C . PRO B 1 29 ? -0.832 6.316 -24.297 1 44.91 29 PRO B C 1
ATOM 1461 O O . PRO B 1 29 ? -0.106 5.816 -23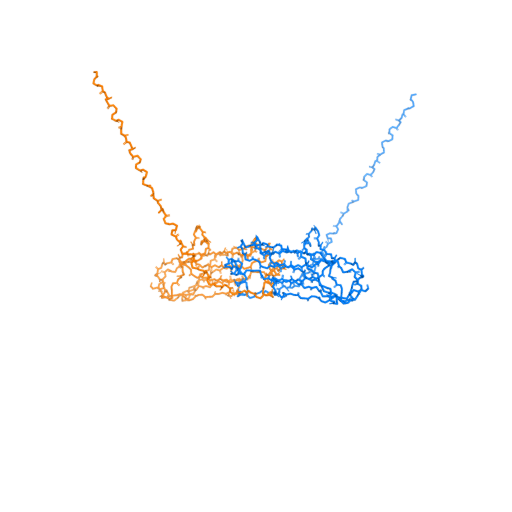.422 1 44.91 29 PRO B O 1
ATOM 1464 N N . ALA B 1 30 ? -1.347 7.426 -24 1 48.34 30 ALA B N 1
ATOM 1465 C CA . ALA B 1 30 ? -1.704 7.883 -22.656 1 48.34 30 ALA B CA 1
ATOM 1466 C C . ALA B 1 30 ? -2.33 6.754 -21.844 1 48.34 30 ALA B C 1
ATOM 1468 O O . ALA B 1 30 ? -3.297 6.125 -22.281 1 48.34 30 ALA B O 1
ATOM 1469 N N . ALA B 1 31 ? -1.462 5.824 -21.047 1 61.25 31 ALA B N 1
ATOM 1470 C CA . ALA B 1 31 ? -1.985 4.738 -20.219 1 61.25 31 ALA B CA 1
ATOM 1471 C C . ALA B 1 31 ? -3.342 5.105 -19.625 1 61.25 31 ALA B C 1
ATOM 1473 O O . ALA B 1 31 ? -3.615 6.281 -19.375 1 61.25 31 ALA B O 1
ATOM 1474 N N . GLU B 1 32 ? -4.418 4.281 -19.922 1 77.94 32 GLU B N 1
ATOM 1475 C CA . GLU B 1 32 ? -5.75 4.469 -19.359 1 77.94 32 GLU B CA 1
ATOM 1476 C C . GLU B 1 32 ? -5.668 4.887 -17.891 1 77.94 32 GLU B C 1
ATOM 1478 O O . GLU B 1 32 ? -4.836 4.371 -17.141 1 77.94 32 GLU B O 1
ATOM 1483 N N . PRO B 1 33 ? -6.422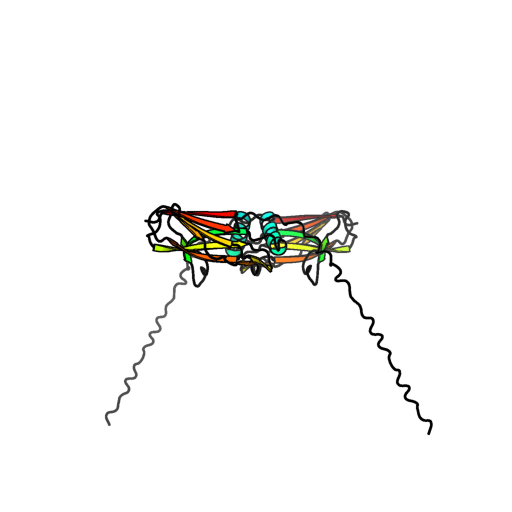 5.957 -17.609 1 89.56 33 PRO B N 1
ATOM 1484 C CA . PRO B 1 33 ? -6.379 6.406 -16.219 1 89.56 33 PRO B CA 1
ATOM 1485 C C . PRO B 1 33 ? -6.66 5.277 -15.234 1 89.56 33 PRO B C 1
ATOM 1487 O O . PRO B 1 33 ? -7.484 4.402 -15.508 1 89.56 33 PRO B O 1
ATOM 1490 N N . VAL B 1 34 ? -5.836 5.172 -14.25 1 94.69 34 VAL B N 1
ATOM 1491 C CA . VAL B 1 34 ? -5.977 4.203 -13.164 1 94.69 34 VAL B CA 1
ATOM 1492 C C . VAL B 1 34 ? -6.938 4.746 -12.109 1 94.69 34 VAL B C 1
ATOM 1494 O O . VAL B 1 34 ? -6.82 5.898 -11.688 1 94.69 34 VAL B O 1
ATOM 1497 N N . LYS B 1 35 ? -7.914 3.949 -11.805 1 94.94 35 LYS B N 1
ATOM 1498 C CA . LYS B 1 35 ? -8.836 4.375 -10.758 1 94.94 35 LYS B CA 1
ATOM 1499 C C . LYS B 1 35 ? -8.117 4.586 -9.43 1 94.94 35 LYS B C 1
ATOM 1501 O O . LYS B 1 35 ? -7.395 3.703 -8.969 1 94.94 35 LYS B O 1
ATOM 1506 N N . ALA B 1 36 ? -8.367 5.723 -8.844 1 96.25 36 ALA B N 1
ATOM 1507 C CA . ALA B 1 36 ? -7.723 6.016 -7.566 1 96.25 36 ALA B CA 1
ATOM 1508 C C . ALA B 1 36 ? -8.359 5.207 -6.438 1 96.25 36 ALA B C 1
ATOM 1510 O O . ALA B 1 36 ? -9.586 5.137 -6.332 1 96.25 36 ALA B O 1
ATOM 1511 N N . PRO B 1 37 ? -7.574 4.609 -5.625 1 97.5 37 PRO B N 1
ATOM 1512 C CA . PRO B 1 37 ? -8.141 3.945 -4.445 1 97.5 37 PRO B CA 1
ATOM 1513 C C . PRO B 1 37 ? -8.727 4.93 -3.438 1 97.5 37 PRO B C 1
ATOM 1515 O O . PRO B 1 37 ? -8.406 6.121 -3.473 1 97.5 37 PRO B O 1
ATOM 1518 N N . SER B 1 38 ? -9.617 4.422 -2.648 1 97.31 38 SER B N 1
ATOM 1519 C CA . SER B 1 38 ? -10.109 5.266 -1.562 1 97.31 38 SER B CA 1
ATOM 1520 C C . SER B 1 38 ? -9.031 5.484 -0.504 1 97.31 38 SER B C 1
ATOM 1522 O O . SER B 1 38 ? -8.148 4.645 -0.326 1 97.31 38 SER B O 1
ATOM 1524 N N . ALA B 1 39 ? -9.148 6.562 0.166 1 97.62 39 ALA B N 1
ATOM 1525 C CA . ALA B 1 39 ? -8.227 6.848 1.263 1 97.62 39 ALA B CA 1
ATOM 1526 C C . ALA B 1 39 ? -8.242 5.727 2.301 1 97.62 39 ALA B C 1
ATOM 1528 O O . ALA B 1 39 ? -7.195 5.328 2.811 1 97.62 39 ALA B O 1
ATOM 1529 N N . ASP B 1 40 ? -9.398 5.215 2.555 1 97.38 40 ASP B N 1
ATOM 1530 C CA . ASP B 1 40 ? -9.555 4.156 3.547 1 97.38 40 ASP B CA 1
ATOM 1531 C C . ASP B 1 40 ? -8.844 2.879 3.104 1 97.38 40 ASP B C 1
ATOM 1533 O O . ASP B 1 40 ? -8.188 2.215 3.908 1 97.38 40 ASP B O 1
ATOM 1537 N N . ALA B 1 41 ? -8.945 2.523 1.855 1 97.5 41 ALA B N 1
ATOM 1538 C CA . ALA B 1 41 ? -8.297 1.323 1.334 1 97.5 41 ALA B CA 1
ATOM 1539 C C . ALA B 1 41 ? -6.777 1.421 1.455 1 97.5 41 ALA B C 1
ATOM 1541 O O . ALA B 1 41 ? -6.117 0.457 1.847 1 97.5 41 ALA B O 1
ATOM 1542 N N . VAL B 1 42 ? -6.305 2.596 1.144 1 98.12 42 VAL B N 1
ATOM 1543 C CA . VAL B 1 42 ? -4.863 2.809 1.243 1 98.12 42 VAL B CA 1
ATOM 1544 C C . VAL B 1 42 ? -4.43 2.727 2.705 1 98.12 42 VAL B C 1
ATOM 1546 O O . VAL B 1 42 ? -3.459 2.041 3.031 1 98.12 42 VAL B O 1
ATOM 1549 N N . ARG B 1 43 ? -5.172 3.355 3.539 1 97.31 43 ARG B N 1
ATOM 1550 C CA . ARG B 1 43 ? -4.848 3.367 4.961 1 97.31 43 ARG B CA 1
ATOM 1551 C C . ARG B 1 43 ? -4.859 1.955 5.539 1 97.31 43 ARG B C 1
ATOM 1553 O O . ARG B 1 43 ? -3.957 1.58 6.289 1 97.31 43 ARG B O 1
ATOM 1560 N N . ASP B 1 44 ? -5.816 1.228 5.168 1 97 44 ASP B N 1
ATOM 1561 C CA . ASP B 1 44 ? -5.914 -0.14 5.668 1 97 44 ASP B CA 1
ATOM 1562 C C . ASP B 1 44 ? -4.75 -0.994 5.172 1 97 44 ASP B C 1
ATOM 1564 O O . ASP B 1 44 ? -4.234 -1.836 5.906 1 97 44 ASP B O 1
ATOM 1568 N N . THR B 1 45 ? -4.422 -0.798 3.959 1 97.75 45 THR B N 1
ATOM 1569 C CA . THR B 1 45 ? -3.283 -1.509 3.389 1 97.75 45 THR B CA 1
ATOM 1570 C C . THR B 1 45 ? -2 -1.167 4.141 1 97.75 45 THR B C 1
ATOM 1572 O O . THR B 1 45 ? -1.248 -2.062 4.535 1 97.75 45 THR B O 1
ATOM 1575 N N . TRP B 1 46 ? -1.84 0.133 4.363 1 96.75 46 TRP B N 1
ATOM 1576 C CA . TRP B 1 46 ? -0.658 0.575 5.098 1 96.75 46 TRP B CA 1
ATOM 1577 C C . TRP B 1 46 ? -0.663 0.025 6.52 1 96.75 46 TRP B C 1
ATOM 1579 O O . TRP B 1 46 ? 0.354 -0.481 7 1 96.75 46 TRP B O 1
ATOM 1589 N N . ASN B 1 47 ? -1.801 0.142 7.16 1 96.31 47 ASN B N 1
ATOM 1590 C CA . ASN B 1 47 ? -1.916 -0.34 8.531 1 96.31 47 ASN B CA 1
ATOM 1591 C C . ASN B 1 47 ? -1.567 -1.822 8.641 1 96.31 47 ASN B C 1
ATOM 1593 O O . ASN B 1 47 ? -0.868 -2.236 9.562 1 96.31 47 ASN B O 1
ATOM 1597 N N . TYR B 1 48 ? -2.053 -2.557 7.758 1 97.44 48 TYR B N 1
ATOM 1598 C CA . TYR B 1 48 ? -1.75 -3.982 7.809 1 97.44 48 TYR B CA 1
ATOM 1599 C C . TYR B 1 48 ? -0.26 -4.23 7.609 1 97.44 48 TYR B C 1
ATOM 1601 O O . TYR B 1 48 ? 0.335 -5.066 8.297 1 97.44 48 TYR B O 1
ATOM 1609 N N . PHE B 1 49 ? 0.36 -3.545 6.676 1 96.5 49 PHE B N 1
ATOM 1610 C CA . PHE B 1 49 ? 1.784 -3.717 6.41 1 96.5 49 PHE B CA 1
ATOM 1611 C C . PHE B 1 49 ? 2.609 -3.367 7.645 1 96.5 49 PHE B C 1
ATOM 1613 O O . PHE B 1 49 ? 3.525 -4.105 8.016 1 96.5 49 PHE B O 1
ATOM 1620 N N . TYR B 1 50 ? 2.242 -2.32 8.266 1 93.62 50 TYR B N 1
ATOM 1621 C CA . TYR B 1 50 ? 3.113 -1.783 9.305 1 93.62 50 TYR B CA 1
ATOM 1622 C C . TYR B 1 50 ? 2.768 -2.375 10.664 1 93.62 50 TYR B C 1
ATOM 1624 O O . TYR B 1 50 ? 3.621 -2.443 11.555 1 93.62 50 TYR B O 1
ATOM 1632 N N . LYS B 1 51 ? 1.567 -2.854 10.859 1 94.56 51 LYS B N 1
ATOM 1633 C CA . LYS B 1 51 ? 1.145 -3.127 12.227 1 94.56 51 LYS B CA 1
ATOM 1634 C C . LYS B 1 51 ? 0.68 -4.57 12.383 1 94.56 51 LYS B C 1
ATOM 1636 O O . LYS B 1 51 ? 0.382 -5.02 13.492 1 94.56 51 LYS B O 1
ATOM 1641 N N . ALA B 1 52 ? 0.619 -5.352 11.383 1 97.06 52 ALA B N 1
ATOM 1642 C CA . ALA B 1 52 ? -0.021 -6.66 11.461 1 97.06 52 ALA B CA 1
ATOM 1643 C C . ALA B 1 52 ? 1.02 -7.773 11.539 1 97.06 52 ALA B C 1
ATOM 1645 O O . ALA B 1 52 ? 0.797 -8.875 11.031 1 97.06 52 ALA B O 1
ATOM 1646 N N . GLN B 1 53 ? 2.176 -7.457 12.055 1 94.88 53 GLN B N 1
ATOM 1647 C CA . GLN B 1 53 ? 3.195 -8.492 12.211 1 94.88 53 GLN B CA 1
ATOM 1648 C C . GLN B 1 53 ? 2.629 -9.727 12.898 1 94.88 53 GLN B C 1
ATOM 1650 O O . GLN B 1 53 ? 1.924 -9.617 13.906 1 94.88 53 GLN B O 1
ATOM 1655 N N . GLY B 1 54 ? 2.941 -10.836 12.312 1 94.56 54 GLY B N 1
ATOM 1656 C CA . GLY B 1 54 ? 2.521 -12.094 12.914 1 94.56 54 GLY B CA 1
ATOM 1657 C C . GLY B 1 54 ? 1.155 -12.555 12.438 1 94.56 54 GLY B C 1
ATOM 1658 O O . GLY B 1 54 ? 0.733 -13.672 12.742 1 94.56 54 GLY B O 1
ATOM 1659 N N . GLN B 1 55 ? 0.438 -11.758 11.641 1 95.88 55 GLN B N 1
ATOM 1660 C CA . GLN B 1 55 ? -0.931 -12.094 11.266 1 95.88 55 GLN B CA 1
ATOM 1661 C C . GLN B 1 55 ? -0.973 -12.812 9.922 1 95.88 55 GLN B C 1
ATOM 1663 O O . GLN B 1 55 ? -2.031 -13.273 9.492 1 95.88 55 GLN B O 1
ATOM 1668 N N . GLY B 1 56 ? 0.158 -12.875 9.234 1 95.69 56 GLY B N 1
ATOM 1669 C CA . GLY B 1 56 ? 0.231 -13.672 8.023 1 95.69 56 GLY B CA 1
ATOM 1670 C C . GLY B 1 56 ? 0.081 -12.852 6.758 1 95.69 56 GLY B C 1
ATOM 1671 O O . GLY B 1 56 ? -0.237 -11.664 6.816 1 95.69 56 GLY B O 1
ATOM 1672 N N . PRO B 1 57 ? 0.253 -13.469 5.637 1 97.56 57 PRO B N 1
ATOM 1673 C CA . PRO B 1 57 ? 0.212 -12.766 4.352 1 97.56 57 PRO B CA 1
ATOM 1674 C C . PRO B 1 57 ? -1.2 -12.672 3.777 1 97.56 57 PRO B C 1
ATOM 1676 O O . PRO B 1 57 ? -2.076 -13.453 4.148 1 97.56 57 PRO B O 1
ATOM 1679 N N . VAL B 1 58 ? -1.379 -11.68 3.023 1 97.94 58 VAL B N 1
ATOM 1680 C CA . VAL B 1 58 ? -2.57 -11.57 2.189 1 97.94 58 VAL B CA 1
ATOM 1681 C C . VAL B 1 58 ? -2.217 -11.891 0.739 1 97.94 58 VAL B C 1
ATOM 1683 O O . VAL B 1 58 ? -1.384 -11.219 0.131 1 97.94 58 VAL B O 1
ATOM 1686 N N . LEU B 1 59 ? -2.791 -12.969 0.172 1 98.56 59 LEU B N 1
ATOM 1687 C CA . LEU B 1 59 ? -2.631 -13.227 -1.255 1 98.56 59 LEU B CA 1
ATOM 1688 C C . LEU B 1 59 ? -3.383 -12.195 -2.084 1 98.56 59 LEU B C 1
ATOM 1690 O O . LEU B 1 59 ? -4.617 -12.164 -2.076 1 98.56 59 LEU B O 1
ATOM 1694 N N . VAL B 1 60 ? -2.678 -11.438 -2.789 1 98.5 60 VAL B N 1
ATOM 1695 C CA . VAL B 1 60 ? -3.275 -10.305 -3.498 1 98.5 60 VAL B CA 1
ATOM 1696 C C . VAL B 1 60 ? -3.633 -10.727 -4.922 1 98.5 60 VAL B C 1
ATOM 1698 O O . VAL B 1 60 ? -4.695 -10.359 -5.434 1 98.5 60 VAL B O 1
ATOM 1701 N N . GLU B 1 61 ? -2.707 -11.43 -5.52 1 97.94 61 GLU B N 1
ATOM 1702 C CA . GLU B 1 61 ? -2.902 -11.906 -6.887 1 97.94 61 GLU B CA 1
ATOM 1703 C C . GLU B 1 61 ? -2.219 -13.25 -7.105 1 97.94 61 GLU B C 1
ATOM 1705 O O . GLU B 1 61 ? -1.184 -13.531 -6.5 1 97.94 61 GLU B O 1
ATOM 1710 N N . ALA B 1 62 ? -2.842 -14.055 -7.895 1 98.38 62 ALA B N 1
ATOM 1711 C CA . ALA B 1 62 ? -2.252 -15.32 -8.32 1 98.38 62 ALA B CA 1
ATOM 1712 C C . ALA B 1 62 ? -2.59 -15.625 -9.773 1 98.38 62 ALA B C 1
ATOM 1714 O O . ALA B 1 62 ? -3.713 -15.375 -10.227 1 98.38 62 ALA B O 1
ATOM 1715 N N . LYS B 1 63 ? -1.604 -16.078 -10.477 1 98.12 63 LYS B N 1
ATOM 1716 C CA . LYS B 1 63 ? -1.766 -16.453 -11.883 1 98.12 63 LYS B CA 1
ATOM 1717 C C . LYS B 1 63 ? -1.042 -17.75 -12.195 1 98.12 63 LYS B C 1
ATOM 1719 O O . LYS B 1 63 ? -0.065 -18.109 -11.531 1 98.12 63 LYS B O 1
ATOM 1724 N N . LEU B 1 64 ? -1.561 -18.438 -13.125 1 98.19 64 LEU B N 1
ATOM 1725 C CA . LEU B 1 64 ? -0.832 -19.547 -13.734 1 98.19 64 LEU B CA 1
ATOM 1726 C C . LEU B 1 64 ? -0.15 -19.109 -15.023 1 98.19 64 LEU B C 1
ATOM 1728 O O . LEU B 1 64 ? -0.82 -18.703 -15.977 1 98.19 64 LEU B O 1
ATOM 1732 N N . CYS B 1 65 ? 1.195 -19.203 -14.992 1 98.19 65 CYS B N 1
ATOM 1733 C CA . CYS B 1 65 ? 1.955 -18.625 -16.094 1 98.19 65 CYS B CA 1
ATOM 1734 C C . CYS B 1 65 ? 2.805 -19.672 -16.781 1 98.19 65 CYS B C 1
ATOM 1736 O O . CYS B 1 65 ? 3.27 -20.625 -16.156 1 98.19 65 CYS B O 1
ATOM 1738 N N . THR B 1 66 ? 2.996 -19.453 -18.062 1 96.56 66 THR B N 1
ATOM 1739 C CA . THR B 1 66 ? 3.984 -20.266 -18.766 1 96.56 66 THR B CA 1
ATOM 1740 C C . THR B 1 66 ? 5.316 -19.531 -18.859 1 96.56 66 THR B C 1
ATOM 1742 O O . THR B 1 66 ? 6.352 -20.141 -19.141 1 96.56 66 THR B O 1
ATOM 1745 N N . GLU B 1 67 ? 5.199 -18.234 -18.594 1 96.12 67 GLU B N 1
ATOM 1746 C CA . GLU B 1 67 ? 6.43 -17.453 -18.641 1 96.12 67 GLU B CA 1
ATOM 1747 C C . GLU B 1 67 ? 6.426 -16.375 -17.562 1 96.12 67 GLU B C 1
ATOM 1749 O O . GLU B 1 67 ? 5.406 -15.719 -17.344 1 96.12 67 GLU B O 1
ATOM 1754 N N . VAL B 1 68 ? 7.594 -16.219 -16.844 1 96.44 68 VAL B N 1
ATOM 1755 C CA . VAL B 1 68 ? 7.867 -15.148 -15.891 1 96.44 68 VAL B CA 1
ATOM 1756 C C . VAL B 1 68 ? 9.07 -14.336 -16.359 1 96.44 68 VAL B C 1
ATOM 1758 O O . VAL B 1 68 ? 10.102 -14.898 -16.734 1 96.44 68 VAL B O 1
ATOM 1761 N N . GLY B 1 69 ? 8.844 -13.047 -16.344 1 96.5 69 GLY B N 1
ATOM 1762 C CA . GLY B 1 69 ? 9.898 -12.18 -16.828 1 96.5 69 GLY B CA 1
ATOM 1763 C C . GLY B 1 69 ? 11.188 -12.297 -16.031 1 96.5 69 GLY B C 1
ATOM 1764 O O . GLY B 1 69 ? 11.156 -12.406 -14.812 1 96.5 69 GLY B O 1
ATOM 1765 N N . LYS B 1 70 ? 12.289 -12.242 -16.781 1 93.94 70 LYS B N 1
ATOM 1766 C CA . LYS B 1 70 ? 13.578 -12.438 -16.125 1 93.94 70 LYS B CA 1
ATOM 1767 C C . LYS B 1 70 ? 14.359 -11.125 -16.047 1 93.94 70 LYS B C 1
ATOM 1769 O O . LYS B 1 70 ? 15.328 -11.016 -15.289 1 93.94 70 LYS B O 1
ATOM 1774 N N . GLU B 1 71 ? 13.969 -10.234 -16.875 1 92.25 71 GLU B N 1
ATOM 1775 C CA . GLU B 1 71 ? 14.68 -8.961 -16.938 1 92.25 71 GLU B CA 1
ATOM 1776 C C . GLU B 1 71 ? 13.758 -7.828 -17.375 1 92.25 71 GLU B C 1
ATOM 1778 O O . GLU B 1 71 ? 12.625 -8.078 -17.797 1 92.25 71 GLU B O 1
ATOM 1783 N N . GLY B 1 72 ? 14.25 -6.598 -17.125 1 89.69 72 GLY B N 1
ATOM 1784 C CA . GLY B 1 72 ? 13.523 -5.434 -17.609 1 89.69 72 GLY B CA 1
ATOM 1785 C C . GLY B 1 72 ? 12.312 -5.086 -16.766 1 89.69 72 GLY B C 1
ATOM 1786 O O . GLY B 1 72 ? 12.242 -5.457 -15.594 1 89.69 72 GLY B O 1
ATOM 1787 N N . PRO B 1 73 ? 11.344 -4.355 -17.312 1 87.25 73 PRO B N 1
ATOM 1788 C CA . PRO B 1 73 ? 10.164 -3.865 -16.594 1 87.25 73 PRO B CA 1
ATOM 1789 C C . PRO B 1 73 ? 9.219 -4.988 -16.172 1 87.25 73 PRO B C 1
ATOM 1791 O O . PRO B 1 73 ? 8.406 -4.812 -15.258 1 87.25 73 PRO B O 1
ATOM 1794 N N . SER B 1 74 ? 9.328 -6.078 -16.828 1 92.06 74 SER B N 1
ATOM 1795 C CA . SER B 1 74 ? 8.422 -7.184 -16.531 1 92.06 74 SER B CA 1
ATOM 1796 C C . SER B 1 74 ? 9.094 -8.227 -15.641 1 92.06 74 SER B C 1
ATOM 1798 O O . SER B 1 74 ? 8.562 -9.32 -15.461 1 92.06 74 SER B O 1
ATOM 1800 N N . LYS B 1 75 ? 10.219 -7.844 -15.078 1 94.88 75 LYS B N 1
ATOM 1801 C CA . LYS B 1 75 ? 10.945 -8.789 -14.234 1 94.88 75 LYS B CA 1
ATOM 1802 C C . LYS B 1 75 ? 10.07 -9.289 -13.086 1 94.88 75 LYS B C 1
ATOM 1804 O O . LYS B 1 75 ? 9.391 -8.5 -12.43 1 94.88 75 LYS B O 1
ATOM 1809 N N . PHE B 1 76 ? 10 -10.562 -12.961 1 95.5 76 PHE B N 1
ATOM 1810 C CA . PHE B 1 76 ? 9.328 -11.281 -11.883 1 95.5 76 PHE B CA 1
ATOM 1811 C C . PHE B 1 76 ? 7.812 -11.211 -12.047 1 95.5 76 PHE B C 1
ATOM 1813 O O . PHE B 1 76 ? 7.066 -11.555 -11.133 1 95.5 76 PHE B O 1
ATOM 1820 N N . GLU B 1 77 ? 7.387 -10.719 -13.242 1 96.56 77 GLU B N 1
ATOM 1821 C CA . GLU B 1 77 ? 5.953 -10.68 -13.523 1 96.56 77 GLU B CA 1
ATOM 1822 C C . GLU B 1 77 ? 5.535 -11.859 -14.406 1 96.56 77 GLU B C 1
ATOM 1824 O O . GLU B 1 77 ? 6.336 -12.375 -15.188 1 96.56 77 GLU B O 1
ATOM 1829 N N . CYS B 1 78 ? 4.324 -12.242 -14.188 1 97.81 78 CYS B N 1
ATOM 1830 C CA . CYS B 1 78 ? 3.738 -13.188 -15.133 1 97.81 78 CYS B CA 1
ATOM 1831 C C . CYS B 1 78 ? 3.527 -12.539 -16.5 1 97.81 78 CYS B C 1
ATOM 1833 O O . CYS B 1 78 ? 2.68 -11.656 -16.641 1 97.81 78 CYS B O 1
ATOM 1835 N N . THR B 1 79 ? 4.23 -13.008 -17.516 1 96.69 79 THR B N 1
ATOM 1836 C CA . THR B 1 79 ? 4.172 -12.352 -18.828 1 96.69 79 THR B CA 1
ATOM 1837 C C . THR B 1 79 ? 3.273 -13.125 -19.781 1 96.69 79 THR B C 1
ATOM 1839 O O . THR B 1 79 ? 2.707 -12.547 -20.703 1 96.69 79 THR B O 1
ATOM 1842 N N . VAL B 1 80 ? 3.182 -14.43 -19.578 1 96.88 80 VAL B N 1
ATOM 1843 C CA . VAL B 1 80 ? 2.275 -15.242 -20.375 1 96.88 80 VAL B CA 1
ATOM 1844 C C . VAL B 1 80 ? 1.471 -16.172 -19.453 1 96.88 80 VAL B C 1
ATOM 1846 O O . VAL B 1 80 ? 2.037 -17.016 -18.781 1 96.88 80 VAL B O 1
ATOM 1849 N N . GLU B 1 81 ? 0.208 -15.969 -19.484 1 97.81 81 GLU B N 1
ATOM 1850 C CA . GLU B 1 81 ? -0.673 -16.797 -18.672 1 97.81 81 GLU B CA 1
ATOM 1851 C C . GLU B 1 81 ? -1.076 -18.062 -19.422 1 97.81 81 GLU B C 1
ATOM 1853 O O . GLU B 1 81 ? -1.109 -18.094 -20.656 1 97.81 81 GLU B O 1
ATOM 1858 N N . VAL B 1 82 ? -1.354 -19.094 -18.672 1 97.69 82 VAL B N 1
ATOM 1859 C CA . VAL B 1 82 ? -1.906 -20.328 -19.234 1 97.69 82 VAL B CA 1
ATOM 1860 C C . VAL B 1 82 ? -3.229 -20.016 -19.938 1 97.69 82 VAL B C 1
ATOM 1862 O O . VAL B 1 82 ? -4.125 -19.406 -19.344 1 97.69 82 VAL B O 1
ATOM 1865 N N . PRO B 1 83 ? -3.301 -20.453 -21.156 1 96.19 83 PRO B N 1
ATOM 1866 C CA . PRO B 1 83 ? -4.547 -20.172 -21.875 1 96.19 83 PRO B CA 1
ATOM 1867 C C . PRO B 1 83 ? -5.723 -21 -21.359 1 96.19 83 PRO B C 1
ATOM 1869 O O . PRO B 1 83 ? -5.523 -22.062 -20.766 1 96.19 83 PRO B O 1
ATOM 1872 N N . ALA B 1 84 ? -6.941 -20.484 -21.641 1 93.12 84 ALA B N 1
ATOM 1873 C CA . ALA B 1 84 ? -8.156 -21.156 -21.188 1 93.12 84 ALA B CA 1
ATOM 1874 C C . ALA B 1 84 ? -8.328 -22.5 -21.859 1 93.12 84 ALA B C 1
ATOM 1876 O O . ALA B 1 84 ? -8.914 -23.422 -21.281 1 93.12 84 ALA B O 1
ATOM 1877 N N . GLU B 1 85 ? -7.812 -22.594 -23.094 1 94.94 85 GLU B N 1
ATOM 1878 C CA . GLU B 1 85 ? -7.957 -23.828 -23.875 1 94.94 85 GLU B CA 1
ATOM 1879 C C . GLU B 1 85 ? -7.109 -24.953 -23.281 1 94.94 85 GLU B C 1
ATOM 1881 O O . GLU B 1 85 ? -7.312 -26.125 -23.594 1 94.94 85 GLU B O 1
ATOM 1886 N N . GLY B 1 86 ? -6.121 -24.609 -22.484 1 96.06 86 GLY B N 1
ATOM 1887 C CA . GLY B 1 86 ? -5.285 -25.609 -21.844 1 96.06 86 GLY B CA 1
ATOM 1888 C C . GLY B 1 86 ? -3.859 -25.625 -22.359 1 96.06 86 GLY B C 1
ATOM 1889 O O . GLY B 1 86 ? -3.453 -24.719 -23.094 1 96.06 86 GLY B O 1
ATOM 1890 N N . VAL B 1 87 ? -3.072 -26.562 -21.859 1 97.62 87 VAL B N 1
ATOM 1891 C CA . VAL B 1 87 ? -1.67 -26.703 -22.234 1 97.62 87 VAL B CA 1
ATOM 1892 C C . VAL B 1 87 ? -1.393 -28.156 -22.625 1 97.62 87 VAL B C 1
ATOM 1894 O O . VAL B 1 87 ? -2.182 -29.047 -22.312 1 97.62 87 VAL B O 1
ATOM 1897 N N . LYS B 1 88 ? -0.306 -28.344 -23.312 1 97.19 88 LYS B N 1
ATOM 1898 C CA . LYS B 1 88 ? 0.097 -29.688 -23.688 1 97.19 88 LYS B CA 1
ATOM 1899 C C . LYS B 1 88 ? 0.602 -30.469 -22.484 1 97.19 88 LYS B C 1
ATOM 1901 O O . LYS B 1 88 ? 1.104 -29.891 -21.516 1 97.19 88 LYS B O 1
ATOM 1906 N N . ALA B 1 89 ? 0.477 -31.781 -22.641 1 97.12 89 ALA B N 1
ATOM 1907 C CA . ALA B 1 89 ? 1.021 -32.656 -21.609 1 97.12 89 ALA B CA 1
ATOM 1908 C C . ALA B 1 89 ? 2.518 -32.406 -21.422 1 97.12 89 ALA B C 1
ATOM 1910 O O . ALA B 1 89 ? 3.227 -32.094 -22.375 1 97.12 89 ALA B O 1
ATOM 1911 N N . ASN B 1 90 ? 2.961 -32.531 -20.172 1 96.69 90 ASN B N 1
ATOM 1912 C CA . ASN B 1 90 ? 4.352 -32.406 -19.766 1 96.69 90 ASN B CA 1
ATOM 1913 C C . ASN B 1 90 ? 4.82 -30.953 -19.812 1 96.69 90 ASN B C 1
ATOM 1915 O O . ASN B 1 90 ? 6.02 -30.688 -19.922 1 96.69 90 ASN B O 1
ATOM 1919 N N . THR B 1 91 ? 3.863 -30 -19.781 1 96.75 91 THR B N 1
ATOM 1920 C CA . THR B 1 91 ? 4.191 -28.578 -19.703 1 96.75 91 THR B CA 1
ATOM 1921 C C . THR B 1 91 ? 4.469 -28.172 -18.266 1 96.75 91 THR B C 1
ATOM 1923 O O . THR B 1 91 ? 3.756 -28.578 -17.344 1 96.75 91 THR B O 1
ATOM 1926 N N . SER B 1 92 ? 5.539 -27.453 -18.094 1 96.75 92 SER B N 1
ATOM 1927 C CA . SER B 1 92 ? 5.816 -26.828 -16.797 1 96.75 92 SER B CA 1
ATOM 1928 C C . SER B 1 92 ? 5.195 -25.438 -16.703 1 96.75 92 SER B C 1
ATOM 1930 O O . SER B 1 92 ? 5.461 -24.578 -17.547 1 96.75 92 SER B O 1
ATOM 1932 N N . VAL B 1 93 ? 4.352 -25.25 -15.727 1 97.75 93 VAL B N 1
ATOM 1933 C CA . VAL B 1 93 ? 3.742 -23.938 -15.516 1 97.75 93 VAL B CA 1
ATOM 1934 C C . VAL B 1 93 ? 4.258 -23.344 -14.211 1 97.75 93 VAL B C 1
ATOM 1936 O O . VAL B 1 93 ? 4.766 -24.047 -13.344 1 97.75 93 VAL B O 1
ATOM 1939 N N . MET B 1 94 ? 4.23 -22.062 -14.133 1 97.69 94 MET B N 1
ATOM 1940 C CA . MET B 1 94 ? 4.594 -21.328 -12.922 1 97.69 94 MET B CA 1
ATOM 1941 C C . MET B 1 94 ? 3.352 -20.812 -12.203 1 97.69 94 MET B C 1
ATOM 1943 O O . MET B 1 94 ? 2.543 -20.094 -12.789 1 97.69 94 MET B O 1
ATOM 1947 N N . VAL B 1 95 ? 3.195 -21.266 -10.969 1 98.38 95 VAL B N 1
ATOM 1948 C CA . VAL B 1 95 ? 2.162 -20.688 -10.117 1 98.38 95 VAL B CA 1
ATOM 1949 C C . VAL B 1 95 ? 2.66 -19.375 -9.516 1 98.38 95 VAL B C 1
ATOM 1951 O O . VAL B 1 95 ? 3.34 -19.375 -8.484 1 98.38 95 VAL B O 1
ATOM 1954 N N . TRP B 1 96 ? 2.35 -18.297 -10.156 1 98.44 96 TRP B N 1
ATOM 1955 C CA . TRP B 1 96 ? 2.803 -16.953 -9.797 1 98.44 96 TRP B CA 1
ATOM 1956 C C . TRP B 1 96 ? 1.909 -16.344 -8.719 1 98.44 96 TRP B C 1
ATOM 1958 O O . TRP B 1 96 ? 0.681 -16.391 -8.828 1 98.44 96 TRP B O 1
ATOM 1968 N N . GLN B 1 97 ? 2.514 -15.867 -7.656 1 98.12 97 GLN B N 1
ATOM 1969 C CA . GLN B 1 97 ? 1.791 -15.344 -6.504 1 98.12 97 GLN B CA 1
ATOM 1970 C C . GLN B 1 97 ? 2.357 -14 -6.062 1 98.12 97 GLN B C 1
ATOM 1972 O O . GLN B 1 97 ? 3.574 -13.797 -6.066 1 98.12 97 GLN B O 1
ATOM 1977 N N . SER B 1 98 ? 1.504 -13.094 -5.672 1 98.06 98 SER B N 1
ATOM 1978 C CA . SER B 1 98 ? 1.855 -11.805 -5.09 1 98.06 98 SER B CA 1
ATOM 1979 C C . SER B 1 98 ? 1.168 -11.602 -3.744 1 98.06 98 SER B C 1
ATOM 1981 O O . SER B 1 98 ? -0.043 -11.789 -3.623 1 98.06 98 SER B O 1
ATOM 1983 N N . TYR B 1 99 ? 1.973 -11.188 -2.754 1 98.31 99 TYR B N 1
ATOM 1984 C CA . TYR B 1 99 ? 1.474 -11.117 -1.386 1 98.31 99 TYR B CA 1
ATOM 1985 C C . TYR B 1 99 ? 1.745 -9.742 -0.78 1 98.31 99 TYR B C 1
ATOM 1987 O O . TYR B 1 99 ? 2.785 -9.133 -1.045 1 98.31 99 TYR B O 1
ATOM 1995 N N . LEU B 1 100 ? 0.803 -9.266 -0.01 1 98.44 100 LEU B N 1
ATOM 1996 C CA . LEU B 1 100 ? 1.104 -8.297 1.038 1 98.44 100 LEU B CA 1
ATOM 1997 C C . LEU B 1 100 ? 1.512 -9 2.328 1 98.44 100 LEU B C 1
ATOM 1999 O O . LEU B 1 100 ? 0.716 -9.734 2.916 1 98.44 100 LEU B O 1
ATOM 2003 N N . VAL B 1 101 ? 2.727 -8.836 2.723 1 98.12 101 VAL B N 1
ATOM 2004 C CA . VAL B 1 101 ? 3.258 -9.445 3.938 1 98.12 101 VAL B CA 1
ATOM 2005 C C . VAL B 1 101 ? 3.607 -8.359 4.949 1 98.12 101 VAL B C 1
ATOM 2007 O O . VAL B 1 101 ? 4.336 -7.414 4.633 1 98.12 101 VAL B O 1
ATOM 2010 N N . PRO B 1 102 ? 3.014 -8.484 6.113 1 97.38 102 PRO B N 1
ATOM 2011 C CA . PRO B 1 102 ? 3.363 -7.473 7.113 1 97.38 102 PRO B CA 1
ATOM 2012 C C . PRO B 1 102 ? 4.871 -7.297 7.27 1 97.38 102 PRO B C 1
ATOM 2014 O O . PRO B 1 102 ? 5.621 -8.273 7.199 1 97.38 102 PRO B O 1
ATOM 2017 N N . GLN B 1 103 ? 5.246 -6.066 7.504 1 95.31 103 GLN B N 1
ATOM 2018 C CA . GLN B 1 103 ? 6.656 -5.699 7.578 1 95.31 103 GLN B CA 1
ATOM 2019 C C . GLN B 1 103 ? 7.379 -6.512 8.648 1 95.31 103 GLN B C 1
ATOM 2021 O O . GLN B 1 103 ? 6.918 -6.598 9.789 1 95.31 103 GLN B O 1
ATOM 2026 N N . GLY B 1 104 ? 8.508 -7.102 8.211 1 94.5 104 GLY B N 1
ATOM 2027 C CA . GLY B 1 104 ? 9.352 -7.828 9.148 1 94.5 104 GLY B CA 1
ATOM 2028 C C . GLY B 1 104 ? 8.984 -9.297 9.258 1 94.5 104 GLY B C 1
ATOM 2029 O O . GLY B 1 104 ? 9.727 -10.086 9.852 1 94.5 104 GLY B O 1
ATOM 2030 N N . ASP B 1 105 ? 7.828 -9.672 8.727 1 96.75 105 ASP B N 1
ATOM 2031 C CA . ASP B 1 105 ? 7.379 -11.055 8.82 1 96.75 105 ASP B CA 1
ATOM 2032 C C . ASP B 1 105 ? 8.086 -11.938 7.801 1 96.75 105 ASP B C 1
ATOM 2034 O O . ASP B 1 105 ? 8.539 -11.445 6.762 1 96.75 105 ASP B O 1
ATOM 2038 N N . SER B 1 106 ? 8.172 -13.203 8.117 1 96.38 106 SER B N 1
ATOM 2039 C CA . SER B 1 106 ? 8.562 -14.297 7.234 1 96.38 106 SER B CA 1
ATOM 2040 C C . SER B 1 106 ? 7.531 -15.422 7.25 1 96.38 106 SER B C 1
ATOM 2042 O O . SER B 1 106 ? 7.254 -16 8.305 1 96.38 106 SER B O 1
ATOM 2044 N N . VAL B 1 107 ? 7 -15.641 6.148 1 95.81 107 VAL B N 1
ATOM 2045 C CA . VAL B 1 107 ? 5.957 -16.656 6.027 1 95.81 107 VAL B CA 1
ATOM 2046 C C . VAL B 1 107 ? 6.52 -17.891 5.336 1 95.81 107 VAL B C 1
ATOM 2048 O O . VAL B 1 107 ? 7.062 -17.797 4.23 1 95.81 107 VAL B O 1
ATOM 2051 N N . GLU B 1 108 ? 6.309 -19.078 5.953 1 94.5 108 GLU B N 1
ATOM 2052 C CA . GLU B 1 108 ? 6.957 -20.281 5.434 1 94.5 108 GLU B CA 1
ATOM 2053 C C . GLU B 1 108 ? 5.973 -21.438 5.332 1 94.5 108 GLU B C 1
ATOM 2055 O O . GLU B 1 108 ? 6.379 -22.609 5.254 1 94.5 108 GLU B O 1
ATOM 2060 N N . ASP B 1 109 ? 4.785 -21.156 5.371 1 94.88 109 ASP B N 1
ATOM 2061 C CA . ASP B 1 109 ? 3.805 -22.234 5.387 1 94.88 109 ASP B CA 1
ATOM 2062 C C . ASP B 1 109 ? 2.898 -22.172 4.156 1 94.88 109 ASP B C 1
ATOM 2064 O O . ASP B 1 109 ? 1.746 -22.609 4.207 1 94.88 109 ASP B O 1
ATOM 2068 N N . LEU B 1 110 ? 3.344 -21.578 3.18 1 97.06 110 LEU B N 1
ATOM 2069 C CA . LEU B 1 110 ? 2.645 -21.578 1.899 1 97.06 110 LEU B CA 1
ATOM 2070 C C . LEU B 1 110 ? 3.068 -22.766 1.045 1 97.06 110 LEU B C 1
ATOM 2072 O O . LEU B 1 110 ? 4.246 -23.141 1.025 1 97.06 110 LEU B O 1
ATOM 2076 N N . MET B 1 111 ? 2.156 -23.328 0.274 1 96.88 111 MET B N 1
ATOM 2077 C CA . MET B 1 111 ? 2.5 -24.438 -0.612 1 96.88 111 MET B CA 1
ATOM 2078 C C . MET B 1 111 ? 1.57 -24.469 -1.82 1 96.88 111 MET B C 1
ATOM 2080 O O . MET B 1 111 ? 0.521 -23.828 -1.822 1 96.88 111 MET B O 1
ATOM 2084 N N . VAL B 1 112 ? 1.989 -25.188 -2.795 1 97.88 112 VAL B N 1
ATOM 2085 C CA . VAL B 1 112 ? 1.186 -25.438 -3.988 1 97.88 112 VAL B CA 1
ATOM 2086 C C . VAL B 1 112 ? 0.833 -26.922 -4.086 1 97.88 112 VAL B C 1
ATOM 2088 O O . VAL B 1 112 ? 1.686 -27.781 -3.867 1 97.88 112 VAL B O 1
ATOM 2091 N N . GLN B 1 113 ? -0.395 -27.188 -4.312 1 97.75 113 GLN B N 1
ATOM 2092 C CA . GLN B 1 113 ? -0.889 -28.547 -4.48 1 97.75 113 GLN B CA 1
ATOM 2093 C C . GLN B 1 113 ? -1.458 -28.766 -5.879 1 97.75 113 GLN B C 1
ATOM 2095 O O . GLN B 1 113 ? -2.18 -27.906 -6.398 1 97.75 113 GLN B O 1
ATOM 2100 N N . THR B 1 114 ? -1.075 -29.859 -6.477 1 97.81 114 THR B N 1
ATOM 2101 C CA . T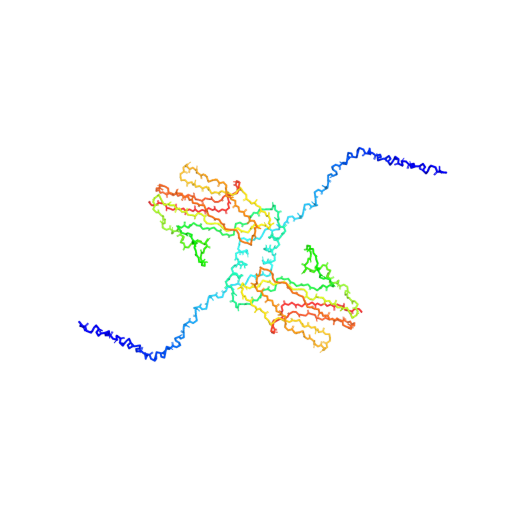HR B 1 114 ? -1.694 -30.25 -7.734 1 97.81 114 THR B CA 1
ATOM 2102 C C . THR B 1 114 ? -2.512 -31.531 -7.555 1 97.81 114 THR B C 1
ATOM 2104 O O . THR B 1 114 ? -2.133 -32.406 -6.781 1 97.81 114 THR B O 1
ATOM 2107 N N . LYS B 1 115 ? -3.566 -31.562 -8.242 1 97.56 115 LYS B N 1
ATOM 2108 C CA . LYS B 1 115 ? -4.441 -32.75 -8.188 1 97.56 115 LYS B CA 1
ATOM 2109 C C . LYS B 1 115 ? -4.879 -33.156 -9.586 1 97.56 115 LYS B C 1
ATOM 2111 O O . LYS B 1 115 ? -5.344 -32.344 -10.375 1 97.56 115 LYS B O 1
ATOM 2116 N N . GLN B 1 116 ? -4.699 -34.406 -9.906 1 97.06 116 GLN B N 1
ATOM 2117 C CA . GLN B 1 116 ? -5.23 -35.062 -11.102 1 97.06 116 GLN B CA 1
ATOM 2118 C C . GLN B 1 116 ? -5.906 -36.375 -10.75 1 97.06 116 GLN B C 1
ATOM 2120 O O . GLN B 1 116 ? -5.238 -37.344 -10.391 1 97.06 116 GLN B O 1
ATOM 2125 N N . GLY B 1 117 ? -7.215 -36.344 -10.922 1 93.44 117 GLY B N 1
ATOM 2126 C CA . GLY B 1 117 ? -7.934 -37.5 -10.422 1 93.44 117 GLY B CA 1
ATOM 2127 C C . GLY B 1 117 ? -7.734 -37.75 -8.93 1 93.44 117 GLY B C 1
ATOM 2128 O O . GLY B 1 117 ? -7.992 -36.844 -8.125 1 93.44 117 GLY B O 1
ATOM 2129 N N . ASN B 1 118 ? -7.141 -38.906 -8.57 1 94.31 118 ASN B N 1
ATOM 2130 C CA . ASN B 1 118 ? -6.934 -39.25 -7.168 1 94.31 118 ASN B CA 1
ATOM 2131 C C . ASN B 1 118 ? -5.496 -38.969 -6.73 1 94.31 118 ASN B C 1
ATOM 2133 O O . ASN B 1 118 ? -5.148 -39.156 -5.566 1 94.31 118 ASN B O 1
ATOM 2137 N N . VAL B 1 119 ? -4.699 -38.5 -7.629 1 95.69 119 VAL B N 1
ATOM 2138 C CA . VAL B 1 119 ? -3.295 -38.25 -7.316 1 95.69 119 VAL B CA 1
ATOM 2139 C C . VAL B 1 119 ? -3.105 -36.812 -6.867 1 95.69 119 VAL B C 1
ATOM 2141 O O . VAL B 1 119 ? -3.482 -35.875 -7.582 1 95.69 119 VAL B O 1
ATOM 2144 N N . VAL B 1 120 ? -2.648 -36.656 -5.711 1 96.69 120 VAL B N 1
ATOM 2145 C CA . VAL B 1 120 ? -2.385 -35.344 -5.141 1 96.69 120 VAL B CA 1
ATOM 2146 C C . VAL B 1 120 ? -0.895 -35.219 -4.844 1 96.69 120 VAL B C 1
ATOM 2148 O O . VAL B 1 120 ? -0.285 -36.094 -4.246 1 96.69 120 VAL B O 1
ATOM 2151 N N . ARG B 1 121 ? -0.302 -34.125 -5.363 1 95.75 121 ARG B N 1
ATOM 2152 C CA . ARG B 1 121 ? 1.09 -33.781 -5.07 1 95.75 121 ARG B CA 1
ATOM 2153 C C . ARG B 1 121 ? 1.215 -32.406 -4.457 1 95.75 121 ARG B C 1
ATOM 2155 O O . ARG B 1 121 ? 0.469 -31.5 -4.82 1 95.75 121 ARG B O 1
ATOM 2162 N N . GLU B 1 122 ? 2.082 -32.25 -3.576 1 94 122 GLU B N 1
ATOM 2163 C CA . GLU B 1 122 ? 2.33 -30.969 -2.908 1 94 122 GLU B CA 1
ATOM 2164 C C . GLU B 1 122 ? 3.795 -30.547 -3.021 1 94 122 GLU B C 1
ATOM 2166 O O . GLU B 1 122 ? 4.684 -31.406 -3.047 1 94 122 GLU B O 1
ATOM 2171 N N . THR B 1 123 ? 3.977 -29.266 -3.197 1 91.5 123 THR B N 1
ATOM 2172 C CA . THR B 1 123 ? 5.34 -28.75 -3.199 1 91.5 123 THR B CA 1
ATOM 2173 C C . THR B 1 123 ? 5.836 -28.531 -1.772 1 91.5 123 THR B C 1
ATOM 2175 O O . THR B 1 123 ? 5.059 -28.609 -0.819 1 91.5 123 THR B O 1
ATOM 2178 N N . LYS B 1 124 ? 7.191 -28.312 -1.77 1 87.94 124 LYS B N 1
ATOM 2179 C CA . LYS B 1 124 ? 7.727 -27.797 -0.51 1 87.94 124 LYS B CA 1
ATOM 2180 C C . LYS B 1 124 ? 7.195 -26.406 -0.21 1 87.94 124 LYS B C 1
ATOM 2182 O O . LYS B 1 124 ? 6.742 -25.703 -1.114 1 87.94 124 LYS B O 1
ATOM 2187 N N . ASP B 1 125 ? 7.258 -26.109 1.049 1 88.44 125 ASP B N 1
ATOM 2188 C CA . ASP B 1 125 ? 6.809 -24.797 1.478 1 88.44 125 ASP B CA 1
ATOM 2189 C C . ASP B 1 125 ? 7.652 -23.688 0.837 1 88.44 125 ASP B C 1
ATOM 2191 O O . ASP B 1 125 ? 8.867 -23.844 0.685 1 88.44 125 ASP B O 1
ATOM 2195 N N . VAL B 1 126 ? 6.914 -22.703 0.445 1 90.81 126 VAL B N 1
ATOM 2196 C CA . VAL B 1 126 ? 7.59 -21.531 -0.119 1 90.81 126 VAL B CA 1
ATOM 2197 C C . VAL B 1 126 ? 7.656 -20.422 0.924 1 90.81 126 VAL B C 1
ATOM 2199 O O . VAL B 1 126 ? 6.754 -20.281 1.755 1 90.81 126 VAL B O 1
ATOM 2202 N N . LYS B 1 127 ? 8.703 -19.672 0.828 1 92.75 127 LYS B N 1
ATOM 2203 C CA . LYS B 1 127 ? 8.945 -18.594 1.784 1 92.75 127 LYS B CA 1
ATOM 2204 C C . LYS B 1 127 ? 8.719 -17.234 1.145 1 92.75 127 LYS B C 1
ATOM 2206 O O . LYS B 1 127 ? 9.195 -16.969 0.037 1 92.75 127 LYS B O 1
ATOM 2211 N N . VAL B 1 128 ? 7.957 -16.453 1.823 1 96.75 128 VAL B N 1
ATOM 2212 C CA . VAL B 1 128 ? 7.824 -15.055 1.423 1 96.75 128 VAL B CA 1
ATOM 2213 C C . VAL B 1 128 ? 8.094 -14.141 2.621 1 96.75 128 VAL B C 1
ATOM 2215 O O . VAL B 1 128 ? 7.82 -14.516 3.764 1 96.75 128 VAL B O 1
ATOM 2218 N N . LYS B 1 129 ? 8.602 -12.93 2.299 1 96.44 129 LYS B N 1
ATOM 2219 C CA . LYS B 1 129 ? 9.016 -12.031 3.369 1 96.44 129 LYS B CA 1
ATOM 2220 C C . LYS B 1 129 ? 8.398 -10.641 3.186 1 96.44 129 LYS B C 1
ATOM 2222 O O . LYS B 1 129 ? 8.156 -10.211 2.059 1 96.44 129 LYS B O 1
ATOM 2227 N N . GLY B 1 130 ? 8.211 -10.023 4.324 1 96.19 130 GLY B N 1
ATOM 2228 C CA . GLY B 1 130 ? 7.715 -8.656 4.328 1 96.19 130 GLY B CA 1
ATOM 2229 C C . GLY B 1 130 ? 8.82 -7.617 4.301 1 96.19 130 GLY B C 1
ATOM 2230 O O . GLY B 1 130 ? 8.844 -6.703 5.125 1 96.19 130 GLY B O 1
ATOM 2231 N N . GLU B 1 131 ? 9.75 -7.672 3.391 1 91.31 131 GLU B N 1
ATOM 2232 C CA . GLU B 1 131 ? 10.852 -6.723 3.242 1 91.31 131 GLU B CA 1
ATOM 2233 C C . GLU B 1 131 ? 10.461 -5.562 2.33 1 91.31 131 GLU B C 1
ATOM 2235 O O . GLU B 1 131 ? 11.117 -4.523 2.326 1 91.31 131 GLU B O 1
ATOM 2240 N N . GLY B 1 132 ? 9.422 -5.676 1.65 1 88.25 132 GLY B N 1
ATOM 2241 C CA . GLY B 1 132 ? 8.828 -4.672 0.78 1 88.25 132 GLY B CA 1
ATOM 2242 C C . GLY B 1 132 ? 7.316 -4.742 0.739 1 88.25 132 GLY B C 1
ATOM 2243 O O . GLY B 1 132 ? 6.707 -5.559 1.433 1 88.25 132 GLY B O 1
ATOM 2244 N N . TRP B 1 133 ? 6.859 -3.83 0.039 1 90.44 133 TRP B N 1
ATOM 2245 C CA . TRP B 1 133 ? 5.406 -3.705 0.01 1 90.44 133 TRP B CA 1
ATOM 2246 C C . TRP B 1 133 ? 4.777 -4.855 -0.767 1 90.44 133 TRP B C 1
ATOM 2248 O O . TRP B 1 133 ? 3.582 -5.129 -0.626 1 90.44 133 TRP B O 1
ATOM 2258 N N . ARG B 1 134 ? 5.488 -5.383 -1.616 1 94.81 134 ARG B N 1
ATOM 2259 C CA . ARG B 1 134 ? 4.996 -6.473 -2.451 1 94.81 134 ARG B CA 1
ATOM 2260 C C . ARG B 1 134 ? 5.977 -7.641 -2.465 1 94.81 134 ARG B C 1
ATOM 2262 O O . ARG B 1 134 ? 7.156 -7.461 -2.787 1 94.81 134 ARG B O 1
ATOM 2269 N N . ALA B 1 135 ? 5.496 -8.781 -2.061 1 96.69 135 ALA B N 1
ATOM 2270 C CA . ALA B 1 135 ? 6.289 -10 -2.146 1 96.69 135 ALA B CA 1
ATOM 2271 C C . ALA B 1 135 ? 5.785 -10.906 -3.27 1 96.69 135 ALA B C 1
ATOM 2273 O O . ALA B 1 135 ? 4.598 -11.227 -3.33 1 96.69 135 ALA B O 1
ATOM 2274 N N . ARG B 1 136 ? 6.648 -11.273 -4.156 1 95.62 136 ARG B N 1
ATOM 2275 C CA . ARG B 1 136 ? 6.289 -12.156 -5.266 1 95.62 136 ARG B CA 1
ATOM 2276 C C . ARG B 1 136 ? 7.051 -13.477 -5.191 1 95.62 136 ARG B C 1
ATOM 2278 O O . ARG B 1 136 ? 8.195 -13.508 -4.73 1 95.62 136 ARG B O 1
ATOM 2285 N N . GLN B 1 137 ? 6.395 -14.469 -5.602 1 95.81 137 GLN B N 1
ATOM 2286 C CA . GLN B 1 137 ? 7.016 -15.789 -5.711 1 95.81 137 GLN B CA 1
ATOM 2287 C C . GLN B 1 137 ? 6.312 -16.641 -6.766 1 95.81 137 GLN B C 1
ATOM 2289 O O . GLN B 1 137 ? 5.16 -16.375 -7.117 1 95.81 137 GLN B O 1
ATOM 2294 N N . TRP B 1 138 ? 7.062 -17.531 -7.297 1 96.56 138 TRP B N 1
ATOM 2295 C CA . TRP B 1 138 ? 6.41 -18.5 -8.18 1 96.56 138 TRP B CA 1
ATOM 2296 C C . TRP B 1 138 ? 7.02 -19.891 -8.016 1 96.56 138 TRP B C 1
ATOM 2298 O O . TRP B 1 138 ? 8.219 -20.016 -7.754 1 96.56 138 TRP B O 1
ATOM 2308 N N . THR B 1 139 ? 6.215 -20.828 -8.109 1 96.69 139 THR B N 1
ATOM 2309 C CA . THR B 1 139 ? 6.57 -22.234 -7.992 1 96.69 139 THR B CA 1
ATOM 2310 C C . THR B 1 139 ? 6.246 -22.984 -9.281 1 96.69 139 THR B C 1
ATOM 2312 O O . THR B 1 139 ? 5.141 -22.859 -9.82 1 96.69 139 THR B O 1
ATOM 2315 N N . GLY B 1 140 ? 7.242 -23.688 -9.766 1 96.56 140 GLY B N 1
ATOM 2316 C CA . GLY B 1 140 ? 7.02 -24.5 -10.961 1 96.56 140 GLY B CA 1
ATOM 2317 C C . GLY B 1 140 ? 6.344 -25.828 -10.664 1 96.56 140 GLY B C 1
ATOM 2318 O O . GLY B 1 140 ? 6.699 -26.516 -9.703 1 96.56 140 GLY B O 1
ATOM 2319 N N . VAL B 1 141 ? 5.363 -26.109 -11.523 1 97.12 141 VAL B N 1
ATOM 2320 C CA . VAL B 1 141 ? 4.719 -27.422 -11.445 1 97.12 141 VAL B CA 1
ATOM 2321 C C . VAL B 1 141 ? 4.609 -28.031 -12.844 1 97.12 141 VAL B C 1
ATOM 2323 O O . VAL B 1 141 ? 4.34 -27.312 -13.812 1 97.12 141 VAL B O 1
ATOM 2326 N N . ARG B 1 142 ? 4.855 -29.281 -12.836 1 96.81 142 ARG B N 1
ATOM 2327 C CA . ARG B 1 142 ? 4.762 -30 -14.102 1 96.81 142 ARG B CA 1
ATOM 2328 C C . ARG B 1 142 ? 3.414 -30.703 -14.234 1 96.81 142 ARG B C 1
ATOM 2330 O O . ARG B 1 142 ? 3.031 -31.484 -13.375 1 96.81 142 ARG B O 1
ATOM 2337 N N . LEU B 1 143 ? 2.717 -30.391 -15.273 1 97.06 143 LEU B N 1
ATOM 2338 C CA . LEU B 1 143 ? 1.479 -31.078 -15.617 1 97.06 143 LEU B CA 1
ATOM 2339 C C . LEU B 1 143 ? 1.741 -32.219 -16.625 1 97.06 143 LEU B C 1
ATOM 2341 O O . LEU B 1 143 ? 1.665 -32 -17.828 1 97.06 143 LEU B O 1
ATOM 2345 N N . SER B 1 144 ? 1.986 -33.344 -16.156 1 95.62 144 SER B N 1
ATOM 2346 C CA . SER B 1 144 ? 2.684 -34.406 -16.891 1 95.62 144 SER B CA 1
ATOM 2347 C C . SER B 1 144 ? 1.725 -35.188 -17.781 1 95.62 144 SER B C 1
ATOM 2349 O O . SER B 1 144 ? 2.133 -35.75 -18.812 1 95.62 144 SER B O 1
ATOM 2351 N N . LYS B 1 145 ? 0.406 -35.281 -17.438 1 96.06 145 LYS B N 1
ATOM 2352 C CA . LYS B 1 145 ? -0.535 -36.156 -18.141 1 96.06 145 LYS B CA 1
ATOM 2353 C C . LYS B 1 145 ? -1.732 -35.344 -18.656 1 96.06 145 LYS B C 1
ATOM 2355 O O . LYS B 1 145 ? -2.131 -34.344 -18.031 1 96.06 145 LYS B O 1
ATOM 2360 N N . ALA B 1 146 ? -2.307 -35.844 -19.672 1 97.5 146 ALA B N 1
ATOM 2361 C CA . ALA B 1 146 ? -3.529 -35.25 -20.188 1 97.5 146 ALA B CA 1
ATOM 2362 C C . ALA B 1 146 ? -4.688 -35.406 -19.219 1 97.5 146 ALA B C 1
ATOM 2364 O O . ALA B 1 146 ? -4.719 -36.375 -18.438 1 97.5 146 ALA B O 1
ATOM 2365 N N . GLY B 1 147 ? -5.613 -34.406 -19.328 1 97.62 147 GLY B N 1
ATOM 2366 C CA . GLY B 1 147 ? -6.797 -34.469 -18.484 1 97.62 147 GLY B CA 1
ATOM 2367 C C . GLY B 1 147 ? -7.027 -33.188 -17.688 1 97.62 147 GLY B C 1
ATOM 2368 O O . GLY B 1 147 ? -6.461 -32.125 -18 1 97.62 147 GLY B O 1
ATOM 2369 N N . ASP B 1 148 ? -7.922 -33.344 -16.688 1 97.81 148 ASP B N 1
ATOM 2370 C CA . ASP B 1 148 ? -8.273 -32.188 -15.836 1 97.81 148 ASP B CA 1
ATOM 2371 C C . ASP B 1 148 ? -7.379 -32.125 -14.602 1 97.81 148 ASP B C 1
ATOM 2373 O O . ASP B 1 148 ? -7.215 -33.125 -13.898 1 97.81 148 ASP B O 1
ATOM 2377 N N . TRP B 1 149 ? -6.828 -31 -14.477 1 98.25 149 TRP B N 1
ATOM 2378 C CA . TRP B 1 149 ? -5.961 -30.766 -13.32 1 98.25 149 TRP B CA 1
ATOM 2379 C C . TRP B 1 149 ? -6.512 -29.641 -12.445 1 98.25 149 TRP B C 1
ATOM 2381 O O . TRP B 1 149 ? -7.148 -28.719 -12.945 1 98.25 149 TRP B O 1
ATOM 2391 N N . THR B 1 150 ? -6.238 -29.734 -11.156 1 98.06 150 THR B N 1
ATOM 2392 C CA . THR B 1 150 ? -6.43 -28.625 -10.219 1 98.06 150 THR B CA 1
ATOM 2393 C C . THR B 1 150 ? -5.098 -28.219 -9.594 1 98.06 150 THR B C 1
ATOM 2395 O O . THR B 1 150 ? -4.301 -29.078 -9.203 1 98.06 150 THR B O 1
ATOM 2398 N N . VAL B 1 151 ? -4.793 -26.953 -9.641 1 98.25 151 VAL B N 1
ATOM 2399 C CA . VAL B 1 151 ? -3.633 -26.375 -8.977 1 98.25 151 VAL B CA 1
ATOM 2400 C C . VAL B 1 151 ? -4.09 -25.406 -7.887 1 98.25 151 VAL B C 1
ATOM 2402 O O . VAL B 1 151 ? -4.793 -24.438 -8.164 1 98.25 151 VAL B O 1
ATOM 2405 N N . SER B 1 152 ? -3.688 -25.688 -6.637 1 98.31 152 SER B N 1
ATOM 2406 C CA . SER B 1 152 ? -4.176 -24.875 -5.527 1 98.31 152 SER B CA 1
ATOM 2407 C C . SER B 1 152 ? -3.023 -24.297 -4.715 1 98.31 152 SER B C 1
ATOM 2409 O O . SER B 1 152 ? -2.008 -24.969 -4.508 1 98.31 152 SER B O 1
ATOM 2411 N N . ILE B 1 153 ? -3.176 -23.062 -4.309 1 98.44 153 ILE B N 1
ATOM 2412 C CA . ILE B 1 153 ? -2.314 -22.422 -3.318 1 98.44 153 ILE B CA 1
ATOM 2413 C C . ILE B 1 153 ? -2.916 -22.594 -1.926 1 98.44 153 ILE B C 1
ATOM 2415 O O . ILE B 1 153 ? -4.09 -22.297 -1.707 1 98.44 153 ILE B O 1
ATOM 2419 N N . LEU B 1 154 ? -2.037 -23.094 -1.027 1 97.69 154 LEU B N 1
ATOM 2420 C CA . LEU B 1 154 ? -2.521 -23.359 0.323 1 97.69 154 LEU B CA 1
ATOM 2421 C C . LEU B 1 154 ? -1.621 -22.703 1.363 1 97.69 154 LEU B C 1
ATOM 2423 O O . LEU B 1 154 ? -0.413 -22.578 1.153 1 97.69 154 LEU B O 1
ATOM 2427 N N . ARG B 1 155 ? -2.186 -22.375 2.439 1 96.88 155 ARG B N 1
ATOM 2428 C CA . ARG B 1 155 ? -1.488 -22.078 3.684 1 96.88 155 ARG B CA 1
ATOM 2429 C C . ARG B 1 155 ? -1.977 -22.969 4.816 1 96.88 155 ARG B C 1
ATOM 2431 O O . ARG B 1 155 ? -3.08 -22.781 5.336 1 96.88 155 ARG B O 1
ATOM 2438 N N . GLY B 1 156 ? -1.157 -23.859 5.195 1 90.94 156 GLY B N 1
ATOM 2439 C CA . GLY B 1 156 ? -1.67 -24.938 6.043 1 90.94 156 GLY B CA 1
ATOM 2440 C C . GLY B 1 156 ? -2.805 -25.703 5.402 1 90.94 156 GLY B C 1
ATOM 2441 O O . GLY B 1 156 ? -2.65 -26.25 4.305 1 90.94 156 GLY B O 1
ATOM 2442 N N . GLU B 1 157 ? -3.953 -25.625 5.973 1 91.62 157 GLU B N 1
ATOM 2443 C CA . GLU B 1 157 ? -5.094 -26.375 5.445 1 91.62 157 GLU B CA 1
ATOM 2444 C C . GLU B 1 157 ? -6.043 -25.453 4.676 1 91.62 157 GLU B C 1
ATOM 2446 O O . GLU B 1 157 ? -6.992 -25.922 4.047 1 91.62 157 GLU B O 1
ATOM 2451 N N . GLN B 1 158 ? -5.742 -24.25 4.715 1 96.25 158 GLN B N 1
ATOM 2452 C CA . GLN B 1 158 ? -6.629 -23.297 4.074 1 96.25 158 GLN B CA 1
ATOM 2453 C C . GLN B 1 158 ? -6.293 -23.125 2.594 1 96.25 158 GLN B C 1
ATOM 2455 O O . GLN B 1 158 ? -5.141 -22.859 2.24 1 96.25 158 GLN B O 1
ATOM 2460 N N . VAL B 1 159 ? -7.293 -23.234 1.753 1 98 159 VAL B N 1
ATOM 2461 C CA . VAL B 1 159 ? -7.121 -22.984 0.326 1 98 159 VAL B CA 1
ATOM 2462 C C . VAL B 1 159 ? -7.25 -21.484 0.046 1 98 159 VAL B C 1
ATOM 2464 O O . VAL B 1 159 ? -8.266 -20.875 0.376 1 98 159 VAL B O 1
ATOM 2467 N N . LEU B 1 160 ? -6.262 -20.969 -0.55 1 98 160 LEU B N 1
ATOM 2468 C CA . LEU B 1 160 ? -6.266 -19.531 -0.845 1 98 160 LEU B CA 1
ATOM 2469 C C . LEU B 1 160 ? -6.777 -19.281 -2.258 1 98 160 LEU B C 1
A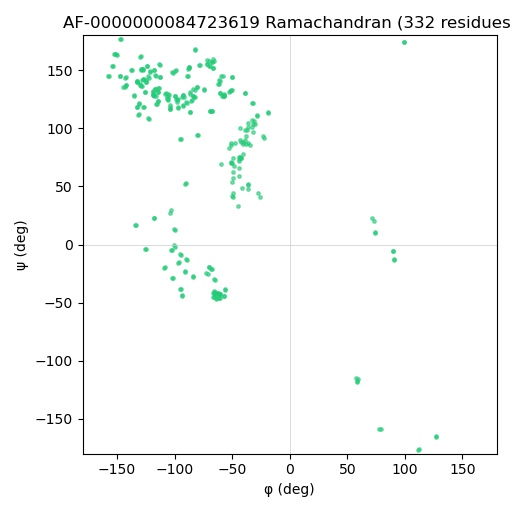TOM 2471 O O . LEU B 1 160 ? -7.457 -18.281 -2.502 1 98 160 LEU B O 1
ATOM 2475 N N . LYS B 1 161 ? -6.414 -20.141 -3.172 1 98.31 161 LYS B N 1
ATOM 2476 C CA . LYS B 1 161 ? -6.805 -20.016 -4.574 1 98.31 161 LYS B CA 1
ATOM 2477 C C . LYS B 1 161 ? -6.727 -21.359 -5.285 1 98.31 161 LYS B C 1
ATOM 2479 O O . LYS B 1 161 ? -5.855 -22.188 -4.98 1 98.31 161 LYS B O 1
ATOM 2484 N N . THR B 1 162 ? -7.621 -21.562 -6.195 1 98.44 162 THR B N 1
ATOM 2485 C CA . THR B 1 162 ? -7.609 -22.766 -7.02 1 98.44 162 THR B CA 1
ATOM 2486 C C . THR B 1 162 ? -7.707 -22.422 -8.5 1 98.44 162 THR B C 1
ATOM 2488 O O . THR B 1 162 ? -8.484 -21.547 -8.883 1 98.44 162 THR B O 1
ATOM 2491 N N . PHE B 1 163 ? -6.891 -23.094 -9.266 1 98.06 163 PHE B N 1
ATOM 2492 C CA . PHE B 1 163 ? -6.949 -23.016 -10.719 1 98.06 163 PHE B CA 1
ATOM 2493 C C . PHE B 1 163 ? -7.367 -24.359 -11.312 1 98.06 163 PHE B C 1
ATOM 2495 O O . PHE B 1 163 ? -6.887 -25.406 -10.883 1 98.06 163 PHE B O 1
ATOM 2502 N N . ASN B 1 164 ? -8.273 -24.281 -12.234 1 97.88 164 ASN B N 1
ATOM 2503 C CA . ASN B 1 164 ? -8.586 -25.438 -13.062 1 97.88 164 ASN B CA 1
ATOM 2504 C C . ASN B 1 164 ? -7.895 -25.359 -14.422 1 97.88 164 ASN B C 1
ATOM 2506 O O . ASN B 1 164 ? -8 -24.344 -15.117 1 97.88 164 ASN B O 1
ATOM 2510 N N . VAL B 1 165 ? -7.211 -26.438 -14.719 1 97.75 165 VAL B N 1
ATOM 2511 C CA . VAL B 1 165 ? -6.438 -26.422 -15.961 1 97.75 165 VAL B CA 1
ATOM 2512 C C . VAL B 1 165 ? -6.742 -27.672 -16.781 1 97.75 165 VAL B 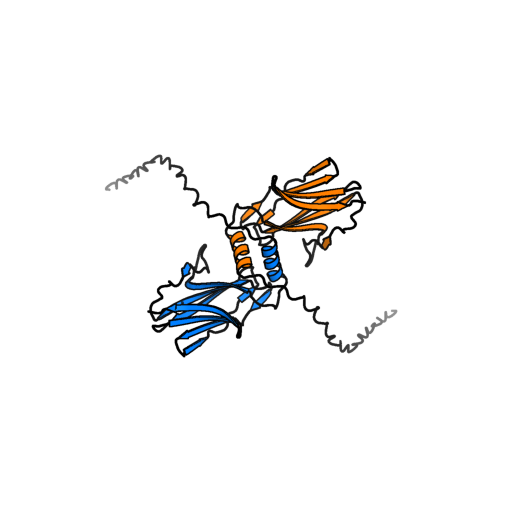C 1
ATOM 2514 O O . VAL B 1 165 ? -6.75 -28.781 -16.25 1 97.75 165 VAL B O 1
ATOM 2517 N N . LYS B 1 166 ? -6.871 -27.453 -18.047 1 97.81 166 LYS B N 1
ATOM 2518 C CA . LYS B 1 166 ? -6.992 -28.578 -18.969 1 97.81 166 LYS B CA 1
ATOM 2519 C C . LYS B 1 166 ? -5.648 -28.891 -19.625 1 97.81 166 LYS B C 1
ATOM 2521 O O . LYS B 1 166 ? -4.984 -28 -20.156 1 97.81 166 LYS B O 1
ATOM 2526 N N . VAL B 1 167 ? -5.281 -30.109 -19.469 1 97.81 167 VAL B N 1
ATOM 2527 C CA . VAL B 1 167 ? -4.074 -30.578 -20.141 1 97.81 167 VAL B CA 1
ATOM 2528 C C . VAL B 1 167 ? -4.453 -31.469 -21.312 1 97.81 167 VAL B C 1
ATOM 2530 O O . VAL B 1 167 ? -5.223 -32.438 -21.156 1 97.81 167 VAL B O 1
ATOM 2533 N N . LEU B 1 168 ? -3.916 -31.094 -22.469 1 96.44 168 LEU B N 1
ATOM 2534 C CA . LEU B 1 168 ? -4.285 -31.766 -23.719 1 96.44 168 LEU B CA 1
ATOM 2535 C C . LEU B 1 168 ? -3.324 -32.906 -24.031 1 96.44 168 LEU B C 1
ATOM 2537 O O . LEU B 1 168 ? -2.15 -32.844 -23.641 1 96.44 168 LEU B O 1
#

Sequence (336 aa):
MAGTLKKLAMCALMAWGGGAMAQDAAPAPAAEPVKAPSADAVRDTWNYFYKAQGQGPVLVEAKLCTEVGKEGPSKFECTVEVPAEGVKANTSVMVWQSYLVPQGDSVEDLMVQTKQGNVVRETKDVKVKGEGWRARQWTGVRLSKAGDWTVSILRGEQVLKTFNVKVLMAGTLKKLAMCALMAWGGGAMAQDAAPAPAAEPVKAPSADAVRDTWNYFYKAQGQGPVLVEAKLCTEVGKEGPSKFECTVEVPAEGVKANTSVMVWQSYLVPQGDSVEDLMVQTKQGNVVRETKDVKVKGEGWRARQWTGVRLSKAGDWTVSILRGEQVLKTFNVKVL

Radius of gyration: 31.97 Å; Cα contacts (8 Å, |Δi|>4): 680; chains: 2; bounding box: 75×76×115 Å

pLDDT: mean 84.11, std 25.33, range [22.44, 98.56]

Nearest PDB structures (foldseek):
  6oe6-assembly1_A  TM=4.545E-01  e=1.921E-04  Leptospira interrogans serovar Copenhageni str. Fiocruz L1-130
  6oe6-assembly2_B  TM=4.783E-01  e=7.477E-04  Leptospira interrogans serovar Copenhageni str. Fiocruz L1-130
  1nud-assembly2_B  TM=5.368E-01  e=5.531E-02  Homo sapiens
  1nug-assembly1_A  TM=5.191E-01  e=6.937E-02  Homo sapiens
  8oxw-assembly1_A  TM=5.407E-01  e=2.153E-01  Homo sapiens

Secondary structure (DSSP, 8-state):
--------------------------------PPPPPPHHHHHHHHHHHHH-TTS--EEEEEEEEEEEB-SGGGBTSEEEEPPTT-B-TTEEEEEEEEEE--TT-EEEEEEEEEEETTEEEEPPPEEEE-SSS-EEEEEEEEE-SSEEEEEEEEETTEEEEEEEEEE-/--------------------------------PPPPPPHHHHHHHHHHHHH-TTS--EEEEEEEEEEEB-SGGGBTSEEEEPPTT-B-TTEEEEEEEEEE--TT-EEEEEEEEEEETTEEEEPPPEEEE-SSS-EEEEEEEEE-SSEEEEEEEEETTEEEEEEEEEE-

Solvent-accessible surface area (backbone atoms only — not comparable to full-atom values): 19386 Å² total; per-residue (Å²): 133,82,73,75,72,75,73,72,73,74,73,76,73,77,77,76,85,75,80,71,70,77,66,73,66,68,70,72,76,76,73,74,86,53,69,74,58,53,35,64,42,46,47,35,41,49,46,26,31,73,63,20,59,86,71,61,68,42,74,46,44,72,48,53,14,67,35,63,31,84,55,76,94,45,43,77,30,78,74,33,65,62,52,90,90,33,44,56,46,59,39,63,32,30,48,35,37,32,27,42,27,14,48,79,34,72,45,60,54,32,32,43,36,38,34,44,87,90,49,71,48,69,53,71,62,44,75,47,48,10,88,44,81,66,28,71,50,66,47,80,44,70,44,66,57,63,43,65,36,38,42,31,39,29,48,77,88,45,77,76,46,76,43,81,43,42,25,81,128,82,71,74,70,73,76,72,74,74,72,74,73,75,75,76,84,73,79,70,70,78,65,73,66,69,70,71,76,78,74,74,86,53,69,76,58,52,35,66,42,45,46,35,40,51,46,26,31,74,63,20,57,85,72,60,69,43,73,46,46,73,46,52,16,67,35,63,31,86,56,76,96,45,42,77,31,76,74,34,65,62,52,90,91,33,45,56,46,58,39,61,34,30,47,34,37,32,28,42,28,13,48,79,33,75,45,60,53,32,32,43,34,40,35,44,87,89,48,71,48,68,54,72,61,43,75,48,48,11,88,43,81,68,29,74,50,67,46,80,44,70,42,64,57,62,44,66,34,38,44,30,38,27,48,77,87,44,76,75,47,76,43,81,44,41,27,81